Protein AF-A0A1X6P7W4-F1 (afdb_monomer_lite)

Secondary structure (DSSP, 8-state):
-HHHHHHHHHHHHH-TT-SS---HHHHHHHHHHHHHHHHHHHHHHHSS-S------HHHHHHHHHHHHHHHHHHHHHHHHHHHHHHHHHHHHHHHHHHHHHHHGGG--------------------PPP------------HHHHHHHHHHHHHHHHHHHHHHHHHHHHHHHHHHHHHHHHHHHHHHHHHHHHHHHHHHHHHHHHHHHHHHHHHHHHHHHT-

Foldseek 3Di:
DQVVLQVVQVVLQPDPPNPDHDHSVVSVVVVVVVVVVVVVVVVVVVVCPDDPPPQDPVSVVVVVVVVVVVVVVVVVVVVVVVVVVVVVVVVVVVVVVVVVVVVVVPPDDDDDDPDDDDDDDDDDPPPPDDDPDPDDPPPPPVVVVVVVVVVVVVVVVVVVVVVVVVVVVVVVVVVVVVVVVVVVVVVVVVVVVVVVVVVVVVVVVVVVVVVVVVVVVVVVVD

pLDDT: mean 82.97, std 18.13, range [32.25, 98.06]

Structure (mmCIF, N/CA/C/O backbone):
data_AF-A0A1X6P7W4-F1
#
_entry.id   AF-A0A1X6P7W4-F1
#
loop_
_atom_site.group_PDB
_atom_site.id
_atom_site.type_symbol
_atom_site.label_atom_id
_atom_site.label_alt_id
_atom_site.label_comp_id
_atom_site.label_asym_id
_atom_site.label_entity_id
_atom_site.label_seq_id
_atom_site.pdbx_PDB_ins_code
_atom_site.Cartn_x
_atom_site.Cartn_y
_atom_site.Cartn_z
_atom_site.occupancy
_atom_site.B_iso_or_equiv
_atom_site.auth_seq_id
_atom_site.auth_comp_id
_atom_site.auth_asym_id
_atom_site.auth_atom_id
_atom_site.pdbx_PDB_model_num
ATOM 1 N N . MET A 1 1 ? -32.985 -28.430 -21.843 1.00 57.97 1 MET A N 1
ATOM 2 C CA . MET A 1 1 ? -32.006 -27.580 -21.110 1.00 57.97 1 MET A CA 1
ATOM 3 C C . MET A 1 1 ? -31.703 -26.254 -21.827 1.00 57.97 1 MET A C 1
ATOM 5 O O . MET A 1 1 ? -31.325 -25.299 -21.164 1.00 57.97 1 MET A O 1
ATOM 9 N N . THR A 1 2 ? -31.877 -26.174 -23.151 1.00 64.00 2 THR A N 1
ATOM 10 C CA . THR A 1 2 ? -31.552 -25.008 -23.999 1.00 64.00 2 THR A CA 1
ATOM 11 C C . THR A 1 2 ? -32.494 -23.810 -23.813 1.00 64.00 2 THR A C 1
ATOM 13 O O . THR A 1 2 ? -32.059 -22.668 -23.908 1.00 64.00 2 THR A O 1
ATOM 16 N N . GLU A 1 3 ? -33.759 -24.053 -23.462 1.00 79.19 3 GLU A N 1
ATOM 17 C CA . GLU A 1 3 ? -34.795 -23.013 -23.335 1.00 79.19 3 GLU A CA 1
ATOM 18 C C . GLU A 1 3 ? -34.480 -21.956 -22.269 1.00 79.19 3 GLU A C 1
ATOM 20 O O . GLU A 1 3 ? -34.665 -20.767 -22.504 1.00 79.19 3 GLU A O 1
ATOM 25 N N . ARG A 1 4 ? -33.929 -22.357 -21.115 1.00 87.12 4 ARG A N 1
ATOM 26 C CA . ARG A 1 4 ? -33.599 -21.413 -20.031 1.00 87.12 4 ARG A CA 1
ATOM 27 C C . ARG A 1 4 ? -32.507 -20.430 -20.449 1.00 87.12 4 ARG A C 1
ATOM 29 O O . ARG A 1 4 ? -32.612 -19.241 -20.170 1.00 87.12 4 ARG A O 1
ATOM 36 N N . PHE A 1 5 ? -31.486 -20.913 -21.155 1.00 90.69 5 PHE A N 1
ATOM 37 C CA . PHE A 1 5 ? -30.419 -20.053 -21.665 1.00 90.69 5 PHE A CA 1
ATOM 38 C C . PHE A 1 5 ? -30.898 -19.189 -22.825 1.00 90.69 5 PHE A C 1
ATOM 40 O O . PHE A 1 5 ? -30.477 -18.045 -22.926 1.00 90.69 5 PHE A O 1
ATOM 47 N N . GLN A 1 6 ? -31.844 -19.675 -23.632 1.00 90.19 6 GLN A N 1
ATOM 48 C CA . GLN A 1 6 ? -32.482 -18.850 -24.651 1.00 90.19 6 GLN A CA 1
ATOM 49 C C . GLN A 1 6 ? -33.242 -17.668 -24.029 1.00 90.19 6 GLN A C 1
ATOM 51 O O . GLN A 1 6 ? -33.103 -16.544 -24.503 1.00 90.19 6 GLN A O 1
ATOM 56 N N . VAL A 1 7 ? -33.975 -17.883 -22.931 1.00 90.81 7 VAL A N 1
ATOM 57 C CA . VAL A 1 7 ? -34.658 -16.804 -22.192 1.00 90.81 7 VAL A CA 1
ATOM 58 C C . VAL A 1 7 ? -33.660 -15.799 -21.611 1.00 90.81 7 VAL A C 1
ATOM 60 O O . VAL A 1 7 ? -33.833 -14.594 -21.782 1.00 90.81 7 VAL A O 1
ATOM 63 N N . VAL A 1 8 ? -32.589 -16.276 -20.966 1.00 88.56 8 VAL A N 1
ATOM 64 C CA . VAL A 1 8 ? -31.530 -15.411 -20.411 1.00 88.56 8 VAL A CA 1
ATOM 65 C C . VAL A 1 8 ? -30.884 -14.567 -21.505 1.00 88.56 8 VAL A C 1
ATOM 67 O O . VAL A 1 8 ? -30.735 -13.357 -21.346 1.00 88.56 8 VAL A O 1
ATOM 70 N N . THR A 1 9 ? -30.553 -15.185 -22.634 1.00 92.06 9 THR A N 1
ATOM 71 C CA . THR A 1 9 ? -29.979 -14.500 -23.787 1.00 92.06 9 THR A CA 1
ATOM 72 C C . THR A 1 9 ? -30.936 -13.465 -24.366 1.00 92.06 9 THR A C 1
ATOM 74 O O . THR A 1 9 ? -30.514 -12.346 -24.646 1.00 92.06 9 THR A O 1
ATOM 77 N N . ASN A 1 10 ? -32.222 -13.793 -24.511 1.00 91.94 10 ASN A N 1
ATOM 78 C CA . ASN A 1 10 ? -33.219 -12.854 -25.020 1.00 91.94 10 ASN A CA 1
ATOM 79 C C . ASN A 1 10 ? -33.346 -11.629 -24.101 1.00 91.94 10 ASN A C 1
ATOM 81 O O . ASN A 1 10 ? -33.321 -10.503 -24.587 1.00 91.94 10 ASN A O 1
ATOM 85 N N . ASN A 1 11 ? -33.387 -11.836 -22.782 1.00 93.25 11 ASN A N 1
ATOM 86 C CA . ASN A 1 11 ? -33.438 -10.749 -21.802 1.00 93.25 11 ASN A CA 1
ATOM 87 C C . ASN A 1 11 ? -32.164 -9.893 -21.811 1.00 93.25 11 ASN A C 1
ATOM 89 O O . ASN A 1 11 ? -32.244 -8.667 -21.791 1.00 93.25 11 ASN A O 1
ATOM 93 N N . PHE A 1 12 ? -30.987 -10.525 -21.872 1.00 91.50 12 PHE A N 1
ATOM 94 C CA . PHE A 1 12 ? -29.711 -9.812 -21.954 1.00 91.50 12 PHE A CA 1
ATOM 95 C C . PHE A 1 12 ? -29.628 -8.974 -23.232 1.00 91.50 12 PHE A C 1
ATOM 97 O O . PHE A 1 12 ? -29.300 -7.792 -23.184 1.00 91.50 12 PHE A O 1
ATOM 104 N N . ASN A 1 13 ? -30.002 -9.558 -24.371 1.00 92.06 13 ASN A N 1
ATOM 105 C CA . ASN A 1 13 ? -29.978 -8.881 -25.661 1.00 92.06 13 ASN A CA 1
ATOM 106 C C . ASN A 1 13 ? -31.046 -7.784 -25.774 1.00 92.06 13 ASN A C 1
ATOM 108 O O . ASN A 1 13 ? -30.842 -6.840 -26.535 1.00 92.06 13 ASN A O 1
ATOM 112 N N . ALA A 1 14 ? -32.167 -7.888 -25.062 1.00 93.44 14 ALA A N 1
ATOM 113 C CA . ALA A 1 14 ? -33.198 -6.852 -25.020 1.00 93.44 14 ALA A CA 1
ATOM 114 C C . ALA A 1 14 ? -32.789 -5.630 -24.177 1.00 93.44 14 ALA A C 1
ATOM 116 O O . ALA A 1 14 ? -33.425 -4.583 -24.272 1.00 93.44 14 ALA A O 1
ATOM 117 N N . ASN A 1 15 ? -31.732 -5.735 -23.364 1.00 91.19 15 ASN A N 1
ATOM 118 C CA . ASN A 1 15 ? -31.277 -4.636 -22.524 1.00 91.19 15 ASN A CA 1
ATOM 119 C C . ASN A 1 15 ? -30.589 -3.544 -23.373 1.00 91.19 15 ASN A C 1
ATOM 121 O O . ASN A 1 15 ? -29.554 -3.820 -23.984 1.00 91.19 15 ASN A O 1
ATOM 125 N N . PRO A 1 16 ? -31.081 -2.289 -23.370 1.00 89.12 16 PRO A N 1
ATOM 126 C CA . PRO A 1 16 ? -30.487 -1.201 -24.151 1.00 89.12 16 PRO A CA 1
ATOM 127 C C . PRO A 1 16 ? -29.080 -0.801 -23.677 1.00 89.12 16 PRO A C 1
ATOM 129 O O . PRO A 1 16 ? -28.370 -0.110 -24.399 1.00 89.12 16 PRO A O 1
ATOM 132 N N . ARG A 1 17 ? -28.661 -1.227 -22.477 1.00 92.31 17 ARG A N 1
ATOM 133 C CA . ARG A 1 17 ? -27.301 -1.014 -21.954 1.00 92.31 17 ARG A CA 1
ATOM 134 C C . ARG A 1 17 ? -26.317 -2.122 -22.334 1.00 92.31 17 ARG A C 1
ATOM 136 O O . ARG A 1 17 ? -25.132 -1.994 -22.037 1.00 92.31 17 ARG A O 1
ATOM 143 N N . ALA A 1 18 ? -26.781 -3.221 -22.929 1.00 86.69 18 ALA A N 1
ATOM 144 C CA . ALA A 1 18 ? -25.889 -4.290 -23.353 1.00 86.69 18 ALA A CA 1
ATOM 145 C C . ALA A 1 18 ? -25.043 -3.813 -24.542 1.00 86.69 18 ALA A C 1
ATOM 147 O O . ALA A 1 18 ? -25.569 -3.432 -25.585 1.00 86.69 18 ALA A O 1
ATOM 148 N N . THR A 1 19 ? -23.722 -3.850 -24.386 1.00 91.81 19 THR A N 1
ATOM 149 C CA . THR A 1 19 ? -22.765 -3.393 -25.406 1.00 91.81 19 THR A CA 1
ATOM 150 C C . THR A 1 19 ? -22.520 -4.422 -26.508 1.00 91.81 19 THR A C 1
ATOM 152 O O . THR A 1 19 ? -21.952 -4.091 -27.544 1.00 91.81 19 THR A O 1
ATOM 155 N N . PHE A 1 20 ? -22.951 -5.669 -26.308 1.00 89.00 20 PHE A N 1
ATOM 156 C CA . PHE A 1 20 ? -22.814 -6.754 -27.273 1.00 89.00 20 PHE A CA 1
ATOM 157 C C . PHE A 1 20 ? -24.019 -7.693 -27.214 1.00 89.00 20 PHE A C 1
ATOM 159 O O . PHE A 1 20 ? -24.736 -7.753 -26.213 1.00 89.00 20 PHE A O 1
ATOM 166 N N . LYS A 1 21 ? -24.235 -8.442 -28.299 1.00 91.44 21 LYS A N 1
ATOM 167 C CA . LYS A 1 21 ? -25.234 -9.513 -28.354 1.00 91.44 21 LYS A CA 1
ATOM 168 C C . LYS A 1 21 ? -24.576 -10.843 -28.022 1.00 91.44 21 LYS A C 1
ATOM 170 O O . LYS A 1 21 ? -23.441 -11.097 -28.414 1.00 91.44 21 LYS A O 1
ATOM 175 N N . THR A 1 22 ? -25.297 -11.692 -27.311 1.00 90.31 22 THR A N 1
ATOM 176 C CA . THR A 1 22 ? -24.846 -13.037 -26.952 1.00 90.31 22 THR A CA 1
ATOM 177 C C . THR A 1 22 ? -25.808 -14.087 -27.500 1.00 90.31 22 THR A C 1
ATOM 179 O O . THR A 1 22 ? -26.955 -13.765 -27.810 1.00 90.31 22 THR A O 1
ATOM 182 N N . ASP A 1 23 ? -25.357 -15.330 -27.646 1.00 92.62 23 ASP A N 1
ATOM 183 C CA . ASP A 1 23 ? -26.199 -16.475 -27.989 1.00 92.62 23 ASP A CA 1
ATOM 184 C C . ASP A 1 23 ? -26.422 -17.375 -26.755 1.00 92.62 23 ASP A C 1
ATOM 186 O O . ASP A 1 23 ? -25.801 -17.212 -25.700 1.00 92.62 23 ASP A O 1
ATOM 190 N N . HIS A 1 24 ? -27.370 -18.311 -26.843 1.00 90.62 24 HIS A N 1
ATOM 191 C CA . HIS A 1 24 ? -27.701 -19.193 -25.715 1.00 90.62 24 HIS A CA 1
ATOM 192 C C . HIS A 1 24 ? -26.560 -20.162 -25.376 1.00 90.62 24 HIS A C 1
ATOM 194 O O . HIS A 1 24 ? -26.472 -20.638 -24.242 1.00 90.62 24 HIS A O 1
ATOM 200 N N . LYS A 1 25 ? -25.684 -20.457 -26.345 1.00 92.50 25 LYS A N 1
ATOM 201 C CA . LYS A 1 25 ? -24.506 -21.301 -26.147 1.00 92.50 25 LYS A CA 1
ATOM 202 C C . LYS A 1 25 ? -23.476 -20.576 -25.286 1.00 92.50 25 LYS A C 1
ATOM 204 O O . LYS A 1 25 ? -23.063 -21.114 -24.266 1.00 92.50 25 LYS A O 1
ATOM 209 N N . HIS A 1 26 ? -23.159 -19.328 -25.616 1.00 90.88 26 HIS A N 1
ATOM 210 C CA . HIS A 1 26 ? -22.250 -18.502 -24.834 1.00 90.88 26 HIS A CA 1
ATOM 211 C C . HIS A 1 26 ? -22.773 -18.260 -23.413 1.00 90.88 26 HIS A C 1
ATOM 213 O O . HIS A 1 26 ? -22.014 -18.376 -22.450 1.00 90.88 26 HIS A O 1
ATOM 219 N N . ALA A 1 27 ? -24.074 -17.996 -23.249 1.00 89.50 27 ALA A N 1
ATOM 220 C CA . ALA A 1 27 ? -24.685 -17.858 -21.925 1.00 89.50 27 ALA A CA 1
ATOM 221 C C . ALA A 1 27 ? -24.549 -19.143 -21.086 1.00 89.50 27 ALA A C 1
ATOM 223 O O . ALA A 1 27 ? -24.208 -19.087 -19.902 1.00 89.50 27 ALA A O 1
ATOM 224 N N . LYS A 1 28 ? -24.763 -20.307 -21.709 1.00 92.19 28 LYS A N 1
ATOM 225 C CA . LYS A 1 28 ? -24.581 -21.613 -21.070 1.00 92.19 28 LYS A CA 1
ATOM 226 C C . LYS A 1 28 ? -23.125 -21.851 -20.671 1.00 92.19 28 LYS A C 1
ATOM 228 O O . LYS A 1 28 ? -22.879 -22.236 -19.531 1.00 92.19 28 LYS A O 1
ATOM 233 N N . ASP A 1 29 ? -22.178 -21.599 -21.567 1.00 92.94 29 ASP A N 1
ATOM 234 C CA . ASP A 1 29 ? -20.750 -21.827 -21.318 1.00 92.94 29 ASP A CA 1
ATOM 235 C C . ASP A 1 29 ? -20.238 -20.935 -20.176 1.00 92.94 29 ASP A C 1
ATOM 237 O O . ASP A 1 29 ? -19.540 -21.401 -19.273 1.00 92.94 29 ASP A O 1
ATOM 241 N N . ARG A 1 30 ? -20.667 -19.665 -20.143 1.00 91.88 30 ARG A N 1
ATOM 242 C CA . ARG A 1 30 ? -20.363 -18.720 -19.054 1.00 91.88 30 ARG A CA 1
ATOM 243 C C . ARG A 1 30 ? -20.943 -19.183 -17.719 1.00 91.88 30 ARG A C 1
ATOM 245 O O . ARG A 1 30 ? -20.255 -19.118 -16.703 1.00 91.88 30 ARG A O 1
ATOM 252 N N . PHE A 1 31 ? -22.181 -19.675 -17.717 1.00 90.38 31 PHE A N 1
ATOM 253 C CA . PHE A 1 31 ? -22.806 -20.209 -16.509 1.00 90.38 31 PHE A CA 1
ATOM 254 C C . PHE A 1 31 ? -22.082 -21.462 -16.003 1.00 90.38 31 PHE A C 1
ATOM 256 O O . PHE A 1 31 ? -21.796 -21.564 -14.817 1.00 90.38 31 PHE A O 1
ATOM 263 N N . GLN A 1 32 ? -21.706 -22.381 -16.896 1.00 92.62 32 GLN A N 1
ATOM 264 C CA . GLN A 1 32 ? -20.935 -23.572 -16.526 1.00 92.62 32 GLN A CA 1
ATOM 265 C C . GLN A 1 32 ? -19.554 -23.223 -15.965 1.00 92.62 32 GLN A C 1
ATOM 267 O O . GLN A 1 32 ? -19.102 -23.859 -15.012 1.00 92.62 32 GLN A O 1
ATOM 272 N N . LEU A 1 33 ? -18.886 -22.213 -16.529 1.00 94.44 33 LEU A N 1
ATOM 273 C CA . LEU A 1 33 ? -17.620 -21.711 -15.999 1.00 94.44 33 LEU A CA 1
ATOM 274 C C . LEU A 1 33 ? -17.797 -21.157 -14.579 1.00 94.44 33 LEU A C 1
ATOM 276 O O . LEU A 1 33 ? -16.993 -21.455 -13.695 1.00 94.44 33 LEU A O 1
ATOM 280 N N . LEU A 1 34 ? -18.881 -20.413 -14.347 1.00 91.44 34 LEU A N 1
ATOM 281 C CA . LEU A 1 34 ? -19.223 -19.890 -13.029 1.00 91.44 34 LEU A CA 1
ATOM 282 C C . LEU A 1 34 ? -19.477 -21.025 -12.026 1.00 91.44 34 LEU A C 1
ATOM 284 O O . LEU A 1 34 ? -18.887 -21.013 -10.948 1.00 91.44 34 LEU A O 1
ATOM 288 N N . THR A 1 35 ? -20.267 -22.039 -12.389 1.00 92.19 35 THR A N 1
ATOM 289 C CA . THR A 1 35 ? -20.520 -23.211 -11.531 1.00 92.19 35 THR A CA 1
ATOM 290 C C . THR A 1 35 ? -19.217 -23.911 -11.145 1.00 92.19 35 THR A C 1
ATOM 292 O O . THR A 1 35 ? -18.970 -24.126 -9.962 1.00 92.19 35 THR A O 1
ATOM 295 N N . LYS A 1 36 ? -18.327 -24.167 -12.113 1.00 92.81 36 LYS A N 1
ATOM 296 C CA . LYS A 1 36 ? -17.013 -24.778 -11.851 1.00 92.81 36 LYS A CA 1
ATOM 297 C C . LYS A 1 36 ? -16.145 -23.937 -10.912 1.00 92.81 36 LYS A C 1
ATOM 299 O O . LYS A 1 36 ? -15.407 -24.494 -10.104 1.00 92.81 36 LYS A O 1
ATOM 304 N N . SER A 1 37 ? -16.219 -22.607 -11.005 1.00 85.19 37 SER A N 1
ATOM 305 C CA . SER A 1 37 ? -15.465 -21.715 -10.113 1.00 85.19 37 SER A CA 1
ATOM 306 C C . SER A 1 37 ? -15.947 -21.802 -8.663 1.00 85.19 37 SER A C 1
ATOM 308 O O . SER A 1 37 ? -15.120 -21.867 -7.754 1.00 85.19 37 SER A O 1
ATOM 310 N N . PHE A 1 38 ? -17.264 -21.893 -8.448 1.00 88.56 38 PHE A N 1
ATOM 311 C CA . PHE A 1 38 ? -17.837 -22.092 -7.118 1.00 88.56 38 PHE A CA 1
ATOM 312 C C . PHE A 1 38 ? -17.527 -23.480 -6.572 1.00 88.56 38 PHE A C 1
ATOM 314 O O . PHE A 1 38 ? -17.077 -23.582 -5.440 1.00 88.56 38 PHE A O 1
ATOM 321 N N . GLU A 1 39 ? -17.626 -24.531 -7.386 1.00 90.88 39 GLU A N 1
ATOM 322 C CA . GLU A 1 39 ? -17.202 -25.874 -6.974 1.00 90.88 39 GLU A CA 1
ATOM 323 C C . GLU A 1 39 ? -15.721 -25.913 -6.574 1.00 90.88 39 GLU A C 1
ATOM 325 O O . GLU A 1 39 ? -15.350 -26.583 -5.612 1.00 90.88 39 GLU A O 1
ATOM 330 N N . ALA A 1 40 ? -14.854 -25.193 -7.291 1.00 86.81 40 ALA A N 1
ATOM 331 C CA . ALA A 1 40 ? -13.445 -25.076 -6.936 1.00 86.81 40 ALA A CA 1
ATOM 332 C C . ALA A 1 40 ? -13.243 -24.292 -5.629 1.00 86.81 40 ALA A C 1
ATOM 334 O O . ALA A 1 40 ? -12.393 -24.667 -4.823 1.00 86.81 40 ALA A O 1
ATOM 335 N N . LEU A 1 41 ? -14.015 -23.227 -5.397 1.00 84.25 41 LEU A N 1
ATOM 336 C CA . LEU A 1 41 ? -13.993 -22.470 -4.143 1.00 84.25 41 LEU A CA 1
ATOM 337 C C . LEU A 1 41 ? -14.498 -23.300 -2.963 1.00 84.25 41 LEU A C 1
ATOM 339 O O . LEU A 1 41 ? -13.875 -23.281 -1.905 1.00 84.25 41 LEU A O 1
ATOM 343 N N . ASP A 1 42 ? -15.573 -24.055 -3.145 1.00 83.31 42 ASP A N 1
ATOM 344 C CA . ASP A 1 42 ? -16.141 -24.910 -2.109 1.00 83.31 42 ASP A CA 1
ATOM 345 C C . ASP A 1 42 ? -15.219 -26.083 -1.801 1.00 83.31 42 ASP A C 1
ATOM 347 O O . ASP A 1 42 ? -14.999 -26.382 -0.634 1.00 83.31 42 ASP A O 1
ATOM 351 N N . LYS A 1 43 ? -14.568 -26.678 -2.810 1.00 84.56 43 LYS A N 1
ATOM 352 C CA . LYS A 1 43 ? -13.491 -27.655 -2.589 1.00 84.56 43 LYS A CA 1
ATOM 353 C C . LYS A 1 43 ? -12.329 -27.042 -1.817 1.00 84.56 43 LYS A C 1
ATOM 355 O O . LYS A 1 43 ? -11.892 -27.641 -0.846 1.00 84.56 43 LYS A O 1
ATOM 360 N N . LYS A 1 44 ? -11.877 -25.836 -2.183 1.00 78.94 44 LYS A N 1
ATOM 361 C CA . LYS A 1 44 ? -10.836 -25.107 -1.436 1.00 78.94 44 LYS A CA 1
ATOM 362 C C . LYS A 1 44 ? -11.251 -24.833 0.011 1.00 78.94 44 LYS A C 1
ATOM 364 O O . LYS A 1 44 ? -10.409 -24.887 0.898 1.00 78.94 44 LYS A O 1
ATOM 369 N N . ARG A 1 45 ? -12.525 -24.524 0.260 1.00 77.56 45 ARG A N 1
ATOM 370 C CA . ARG A 1 45 ? -13.076 -24.329 1.611 1.00 77.56 45 ARG A CA 1
ATOM 371 C C . ARG A 1 45 ? -13.210 -25.646 2.372 1.00 77.56 45 ARG A C 1
ATOM 373 O O . ARG A 1 45 ? -12.911 -25.674 3.552 1.00 77.56 45 ARG A O 1
ATOM 380 N N . ALA A 1 46 ? -13.586 -26.730 1.705 1.00 75.31 46 ALA A N 1
ATOM 381 C CA . ALA A 1 46 ? -13.679 -28.059 2.300 1.00 75.31 46 ALA A CA 1
ATOM 382 C C . ALA A 1 46 ? -12.297 -28.645 2.638 1.00 75.31 46 ALA A C 1
ATOM 384 O O . ALA A 1 46 ? -12.160 -29.334 3.641 1.00 75.31 46 ALA A O 1
ATOM 385 N N . THR A 1 47 ? -11.262 -28.344 1.842 1.00 67.94 47 THR A N 1
ATOM 386 C CA . THR A 1 47 ? -9.861 -28.692 2.150 1.00 67.94 47 THR A CA 1
ATOM 387 C C . THR A 1 47 ? -9.227 -27.764 3.179 1.00 67.94 47 THR A C 1
ATOM 389 O O . THR A 1 47 ? -8.178 -28.094 3.720 1.00 67.94 47 THR A O 1
ATOM 392 N N . LYS A 1 48 ? -9.841 -26.610 3.473 1.00 66.50 48 LYS A N 1
ATOM 393 C CA . LYS A 1 48 ? -9.528 -25.834 4.676 1.00 66.50 48 LYS A CA 1
ATOM 394 C C . LYS A 1 48 ? -10.188 -26.528 5.869 1.00 66.50 48 LYS A C 1
ATOM 396 O O . LYS A 1 48 ? -11.170 -26.052 6.429 1.00 66.50 48 LYS A O 1
ATOM 401 N N . THR A 1 49 ? -9.670 -27.702 6.217 1.00 53.03 49 THR A N 1
ATOM 402 C CA . THR A 1 49 ? -9.929 -28.351 7.502 1.00 53.03 49 THR A CA 1
ATOM 403 C C . THR A 1 49 ? -9.533 -27.387 8.614 1.00 53.03 49 THR A C 1
ATOM 405 O O . THR A 1 49 ? -8.427 -26.855 8.620 1.00 53.03 49 THR A O 1
ATOM 408 N N . GLY A 1 50 ? -10.489 -27.110 9.498 1.00 64.31 50 GLY A N 1
ATOM 409 C CA . GLY A 1 50 ? -10.387 -26.094 10.532 1.00 64.31 50 GLY A CA 1
ATOM 410 C C . GLY A 1 50 ? -9.268 -26.355 11.530 1.00 64.31 50 GLY A C 1
ATOM 411 O O . GLY A 1 50 ? -9.393 -27.219 12.386 1.00 64.31 50 GLY A O 1
ATOM 412 N N . THR A 1 51 ? -8.246 -25.520 11.436 1.00 47.84 51 THR A N 1
ATOM 413 C CA . THR A 1 51 ? -7.685 -24.698 12.509 1.00 47.84 51 THR A CA 1
ATOM 414 C C . THR A 1 51 ? -7.145 -23.465 11.796 1.00 47.84 51 THR A C 1
ATOM 416 O O . THR A 1 51 ? -6.380 -23.603 10.843 1.00 47.84 51 THR A O 1
ATOM 419 N N . GLU A 1 52 ? -7.544 -22.256 12.197 1.00 54.09 52 GLU A N 1
ATOM 420 C CA . GLU A 1 52 ? -6.629 -21.132 11.996 1.00 54.09 52 GLU A CA 1
ATOM 421 C C . GLU A 1 52 ? -5.416 -21.493 12.848 1.00 54.09 52 GLU A C 1
ATOM 423 O O . GLU A 1 52 ? -5.461 -21.391 14.074 1.00 54.09 52 GLU A O 1
ATOM 428 N N . GLU A 1 53 ? -4.379 -22.050 12.221 1.00 55.59 53 GLU A N 1
ATOM 429 C CA . GLU A 1 53 ? -3.064 -22.047 12.836 1.00 55.59 53 GLU A CA 1
ATOM 430 C C . GLU A 1 53 ? -2.755 -20.572 13.032 1.00 55.59 53 GLU A C 1
ATOM 432 O O . GLU A 1 53 ? -2.501 -19.835 12.078 1.00 55.59 53 GLU A O 1
ATOM 437 N N . VAL A 1 54 ? -2.923 -20.114 14.273 1.00 62.12 54 VAL A N 1
ATOM 438 C CA . VAL A 1 54 ? -2.445 -18.810 14.698 1.00 62.12 54 VAL A CA 1
ATOM 439 C C . VAL A 1 54 ? -0.939 -18.930 14.615 1.00 62.12 54 VAL A C 1
ATOM 441 O O . VAL A 1 54 ? -0.285 -19.344 15.571 1.00 62.12 54 VAL A O 1
ATOM 444 N N . LEU A 1 55 ? -0.425 -18.656 13.418 1.00 71.62 55 LEU A N 1
ATOM 445 C CA . LEU A 1 55 ? 0.991 -18.617 13.152 1.00 71.62 55 LEU A CA 1
ATOM 446 C C . LEU A 1 55 ? 1.579 -17.658 14.171 1.00 71.62 55 LEU A C 1
ATOM 448 O O . LEU A 1 55 ? 1.147 -16.508 14.321 1.00 71.62 55 LEU A O 1
ATOM 452 N N . THR A 1 56 ? 2.538 -18.164 14.925 1.00 79.81 56 THR A N 1
ATOM 453 C CA . THR A 1 56 ? 3.313 -17.325 15.817 1.00 79.81 56 THR A CA 1
ATOM 454 C C . THR A 1 56 ? 3.956 -16.206 14.987 1.00 79.81 56 THR A C 1
ATOM 456 O O . THR A 1 56 ? 4.215 -16.385 13.794 1.00 79.81 56 THR A O 1
ATOM 459 N N . PRO A 1 57 ? 4.260 -15.040 15.576 1.00 84.62 57 PRO A N 1
ATOM 460 C CA . PRO A 1 57 ? 4.902 -13.948 14.840 1.00 84.62 57 PRO A CA 1
ATOM 461 C C . PRO A 1 57 ? 6.175 -14.371 14.082 1.00 84.62 57 PRO A C 1
ATOM 463 O O . PRO A 1 57 ? 6.489 -13.807 13.041 1.00 84.62 57 PRO A O 1
ATOM 466 N N . MET A 1 58 ? 6.883 -15.393 14.577 1.00 85.31 58 MET A N 1
ATOM 467 C CA . MET A 1 58 ? 8.037 -15.991 13.901 1.00 85.31 58 MET A CA 1
ATOM 468 C C . MET A 1 58 ? 7.641 -16.790 12.653 1.00 85.31 58 MET A C 1
ATOM 470 O O . MET A 1 58 ? 8.301 -16.687 11.627 1.00 85.31 58 MET A O 1
ATOM 474 N N . GLU A 1 59 ? 6.571 -17.579 12.717 1.00 81.38 59 GLU A N 1
ATOM 475 C CA . GLU A 1 59 ? 6.088 -18.363 11.577 1.00 81.38 59 GLU A CA 1
ATOM 476 C C . GLU A 1 59 ? 5.520 -17.465 10.474 1.00 81.38 59 GLU A C 1
ATOM 478 O O . GLU A 1 59 ? 5.760 -17.737 9.303 1.00 81.38 59 GLU A O 1
ATOM 483 N N . LEU A 1 60 ? 4.862 -16.355 10.830 1.00 84.50 60 LEU A N 1
ATOM 484 C CA . LEU A 1 60 ? 4.456 -15.319 9.870 1.00 84.50 60 LEU A CA 1
ATOM 485 C C . LEU A 1 60 ? 5.666 -14.721 9.141 1.00 84.50 60 LEU A C 1
ATOM 487 O O . LEU A 1 60 ? 5.675 -14.670 7.917 1.00 84.50 60 LEU A O 1
ATOM 491 N N . LEU A 1 61 ? 6.722 -14.361 9.880 1.00 86.25 61 LEU A N 1
ATOM 492 C CA . LEU A 1 61 ? 7.966 -13.868 9.280 1.00 86.25 61 LEU A CA 1
ATOM 493 C C . LEU A 1 61 ? 8.626 -14.912 8.371 1.00 86.25 61 LEU A C 1
ATOM 495 O O . LEU A 1 61 ? 9.163 -14.562 7.325 1.00 86.25 61 LEU A O 1
ATOM 499 N N . LEU A 1 62 ? 8.595 -16.193 8.743 1.00 89.19 62 LEU A N 1
ATOM 500 C CA . LEU A 1 62 ? 9.136 -17.261 7.902 1.00 89.19 62 LEU A CA 1
ATOM 501 C C . LEU A 1 62 ? 8.325 -17.442 6.615 1.00 89.19 62 LEU A C 1
ATOM 503 O O . LEU A 1 62 ? 8.921 -17.663 5.563 1.00 89.19 62 LEU A O 1
ATOM 507 N N . VAL A 1 63 ? 6.997 -17.321 6.680 1.00 87.19 63 VAL A N 1
ATOM 508 C CA . VAL A 1 63 ? 6.133 -17.336 5.492 1.00 87.19 63 VAL A CA 1
ATOM 509 C C . VAL A 1 63 ? 6.478 -16.163 4.575 1.00 87.19 63 VAL A C 1
ATOM 511 O O . VAL A 1 63 ? 6.769 -16.396 3.402 1.00 87.19 63 VAL A O 1
ATOM 514 N N . ASP A 1 64 ? 6.564 -14.944 5.113 1.00 88.75 64 ASP A N 1
ATOM 515 C CA . ASP A 1 64 ? 6.900 -13.742 4.338 1.00 88.75 64 ASP A CA 1
ATOM 516 C C . ASP A 1 64 ? 8.277 -13.865 3.659 1.00 88.75 64 ASP A C 1
ATOM 518 O O . ASP A 1 64 ? 8.420 -13.598 2.464 1.00 88.75 64 ASP A O 1
ATOM 522 N N . VAL A 1 65 ? 9.296 -14.345 4.385 1.00 89.69 65 VAL A N 1
ATOM 523 C CA . VAL A 1 65 ? 10.656 -14.536 3.847 1.00 89.69 65 VAL A CA 1
ATOM 524 C C . VAL A 1 65 ? 10.686 -15.602 2.748 1.00 89.69 65 VAL A C 1
ATOM 526 O O . VAL A 1 65 ? 11.372 -15.429 1.738 1.00 89.69 65 VAL A O 1
ATOM 529 N N . VAL A 1 66 ? 9.953 -16.707 2.911 1.00 90.12 66 VAL A N 1
ATOM 530 C CA . VAL A 1 66 ? 9.886 -17.773 1.898 1.00 90.12 66 VAL A CA 1
ATOM 531 C C . VAL A 1 66 ? 9.146 -17.296 0.649 1.00 90.12 66 VAL A C 1
ATOM 533 O O . VAL A 1 66 ? 9.590 -17.578 -0.467 1.00 90.12 66 VAL A O 1
ATOM 536 N N . GLU A 1 67 ? 8.053 -16.549 0.806 1.00 89.94 67 GLU A N 1
ATOM 537 C CA . GLU A 1 67 ? 7.336 -15.938 -0.314 1.00 89.94 67 GLU A CA 1
ATOM 538 C C . GLU A 1 67 ? 8.215 -14.927 -1.061 1.00 89.94 67 GLU A C 1
ATOM 540 O O . GLU A 1 67 ? 8.274 -14.951 -2.295 1.00 89.94 67 GLU A O 1
ATOM 545 N N . GLU A 1 68 ? 8.976 -14.100 -0.343 1.00 91.62 68 GLU A N 1
ATOM 546 C CA . GLU A 1 68 ? 9.890 -13.135 -0.950 1.00 91.62 68 GLU A CA 1
ATOM 547 C C . GLU A 1 68 ? 11.052 -13.822 -1.687 1.00 91.62 68 GLU A C 1
ATOM 549 O O . GLU A 1 68 ? 11.359 -13.459 -2.829 1.00 91.62 68 GLU A O 1
ATOM 554 N N . MET A 1 69 ? 11.649 -14.867 -1.100 1.00 89.06 69 MET A N 1
ATOM 555 C CA . MET A 1 69 ? 12.681 -15.680 -1.755 1.00 89.06 69 MET A CA 1
ATOM 556 C C . MET A 1 69 ? 12.158 -16.357 -3.023 1.00 89.06 69 MET A C 1
ATOM 558 O O . MET A 1 69 ? 12.843 -16.362 -4.050 1.00 89.06 69 MET A O 1
ATOM 562 N N . ASN A 1 70 ? 10.943 -16.905 -2.983 1.00 88.69 70 ASN A N 1
ATOM 563 C CA . ASN A 1 70 ? 10.318 -17.508 -4.157 1.00 88.69 70 ASN A CA 1
ATOM 564 C C . ASN A 1 70 ? 10.056 -16.456 -5.239 1.00 88.69 70 ASN A C 1
ATOM 566 O O . ASN A 1 70 ? 10.459 -16.650 -6.387 1.00 88.69 70 ASN A O 1
ATOM 570 N N . GLY A 1 71 ? 9.495 -15.302 -4.874 1.00 91.38 71 GLY A N 1
ATOM 571 C CA . GLY A 1 71 ? 9.271 -14.200 -5.807 1.00 91.38 71 GLY A CA 1
ATOM 572 C C . GLY A 1 71 ? 10.566 -13.632 -6.399 1.00 91.38 71 GLY A C 1
ATOM 573 O O . GLY A 1 71 ? 10.581 -13.190 -7.549 1.00 91.38 71 GLY A O 1
ATOM 574 N N . PHE A 1 72 ? 11.670 -13.633 -5.649 1.00 87.81 72 PHE A N 1
ATOM 575 C CA . PHE A 1 72 ? 12.995 -13.273 -6.158 1.00 87.81 72 PHE A CA 1
ATOM 576 C C . PHE A 1 72 ? 13.520 -14.320 -7.151 1.00 87.81 72 PHE A C 1
ATOM 578 O O . PHE A 1 72 ? 13.979 -13.977 -8.244 1.00 87.81 72 PHE A O 1
ATOM 585 N N . ASN A 1 73 ? 13.403 -15.607 -6.822 1.00 88.38 73 ASN A N 1
ATOM 586 C CA . ASN A 1 73 ? 13.820 -16.697 -7.704 1.00 88.38 73 ASN A CA 1
ATOM 587 C C . ASN A 1 73 ? 13.037 -16.700 -9.023 1.00 88.38 73 ASN A C 1
ATOM 589 O O . ASN A 1 73 ? 13.634 -16.846 -10.088 1.00 88.38 73 ASN A O 1
ATOM 593 N N . GLU A 1 74 ? 11.726 -16.468 -8.981 1.00 90.81 74 GLU A N 1
ATOM 594 C CA . GLU A 1 74 ? 10.891 -16.356 -10.180 1.00 90.81 74 GLU A CA 1
ATOM 595 C C . GLU A 1 74 ? 11.297 -15.172 -11.060 1.00 90.81 74 GLU A C 1
ATOM 597 O O . GLU A 1 74 ? 11.472 -15.339 -12.269 1.00 90.81 74 GLU A O 1
ATOM 602 N N . ARG A 1 75 ? 11.523 -13.995 -10.460 1.00 90.44 75 ARG A N 1
ATOM 603 C CA . ARG A 1 75 ? 11.990 -12.799 -11.178 1.00 90.44 75 ARG A CA 1
ATOM 604 C C . ARG A 1 75 ? 13.339 -13.034 -11.851 1.00 90.44 75 ARG A C 1
ATOM 606 O O . ARG A 1 75 ? 13.481 -12.778 -13.043 1.00 90.44 75 ARG A O 1
ATOM 613 N N . THR A 1 76 ? 14.305 -13.597 -11.128 1.00 87.88 76 THR A N 1
ATOM 614 C CA . THR A 1 76 ? 15.626 -13.887 -11.705 1.00 87.88 76 THR A CA 1
ATOM 615 C C . THR A 1 76 ? 15.580 -15.010 -12.746 1.00 87.88 76 THR A C 1
ATOM 617 O O . THR A 1 76 ? 16.400 -15.040 -13.664 1.00 87.88 76 THR A O 1
ATOM 620 N N . ALA A 1 77 ? 14.650 -15.961 -12.643 1.00 90.00 77 ALA A N 1
ATOM 621 C CA . ALA A 1 77 ? 14.439 -16.973 -13.675 1.00 90.00 77 ALA A CA 1
ATOM 622 C C . ALA A 1 77 ? 13.805 -16.370 -14.939 1.00 90.00 77 ALA A C 1
ATOM 624 O O . ALA A 1 77 ? 14.209 -16.723 -16.047 1.00 90.00 77 ALA A O 1
ATOM 625 N N . ALA A 1 78 ? 12.844 -15.455 -14.786 1.00 88.81 78 ALA A N 1
ATOM 626 C CA . ALA A 1 78 ? 12.224 -14.737 -15.895 1.00 88.81 78 ALA A CA 1
ATOM 627 C C . ALA A 1 78 ? 13.240 -13.852 -16.633 1.00 88.81 78 ALA A C 1
ATOM 629 O O . ALA A 1 78 ? 13.354 -13.953 -17.851 1.00 88.81 78 ALA A O 1
ATOM 630 N N . GLU A 1 79 ? 14.054 -13.090 -15.900 1.00 90.94 79 GLU A N 1
ATOM 631 C CA . GLU A 1 79 ? 15.112 -12.247 -16.471 1.00 90.94 79 GLU A CA 1
ATOM 632 C C . GLU A 1 79 ? 16.139 -13.073 -17.265 1.00 90.94 79 GLU A C 1
ATOM 634 O O . GLU A 1 79 ? 16.524 -12.715 -18.378 1.00 90.94 79 GLU A O 1
ATOM 639 N N . ARG A 1 80 ? 16.549 -14.241 -16.744 1.00 91.69 80 ARG A N 1
ATOM 640 C CA . ARG A 1 80 ? 17.438 -15.157 -17.481 1.00 91.69 80 ARG A CA 1
ATOM 641 C C . ARG A 1 80 ? 16.795 -15.679 -18.767 1.00 91.69 80 ARG A C 1
ATOM 643 O O . ARG A 1 80 ? 17.478 -15.778 -19.786 1.00 91.69 80 ARG A O 1
ATOM 650 N N . LYS A 1 81 ? 15.503 -16.014 -18.742 1.00 89.69 81 LYS A N 1
ATOM 651 C CA . LYS A 1 81 ? 14.764 -16.461 -19.936 1.00 89.69 81 LYS A CA 1
ATOM 652 C C . LYS A 1 81 ? 14.641 -15.354 -20.981 1.00 89.69 81 LYS A C 1
ATOM 654 O O . LYS A 1 81 ? 14.808 -15.615 -22.164 1.00 89.69 81 LYS A O 1
ATOM 659 N N . GLU A 1 82 ? 14.399 -14.122 -20.554 1.00 90.81 82 GLU A N 1
ATOM 660 C CA . GLU A 1 82 ? 14.338 -12.974 -21.458 1.00 90.81 82 GLU A CA 1
ATOM 661 C C . GLU A 1 82 ? 15.703 -12.691 -22.093 1.00 90.81 82 GLU A C 1
ATOM 663 O O . GLU A 1 82 ? 15.811 -12.560 -23.312 1.00 90.81 82 GLU A O 1
ATOM 668 N N . ARG A 1 83 ? 16.771 -12.694 -21.287 1.00 88.81 83 ARG A N 1
ATOM 669 C CA . ARG A 1 83 ? 18.137 -12.492 -21.781 1.00 88.81 83 ARG A CA 1
ATOM 670 C C . ARG A 1 83 ? 18.557 -13.567 -22.784 1.00 88.81 83 ARG A C 1
ATOM 672 O O . ARG A 1 83 ? 19.164 -13.242 -23.798 1.00 88.81 83 ARG A O 1
ATOM 679 N N . THR A 1 84 ? 18.232 -14.829 -22.508 1.00 88.94 84 THR A N 1
ATOM 680 C CA . THR A 1 84 ? 18.534 -15.943 -23.424 1.00 88.94 84 THR A CA 1
ATOM 681 C C . THR A 1 84 ? 17.737 -15.842 -24.722 1.00 88.94 84 THR A C 1
ATOM 683 O O . THR A 1 84 ? 18.318 -16.009 -25.789 1.00 88.94 84 THR A O 1
ATOM 686 N N . ALA A 1 85 ? 16.454 -15.473 -24.667 1.00 90.38 85 ALA A N 1
ATOM 687 C CA . ALA A 1 85 ? 15.657 -15.233 -25.869 1.00 90.38 85 ALA A CA 1
ATOM 688 C C . ALA A 1 85 ? 16.231 -14.092 -26.732 1.00 90.38 85 ALA A C 1
ATOM 690 O O . ALA A 1 85 ? 16.370 -14.246 -27.945 1.00 90.38 85 ALA A O 1
ATOM 691 N N . ALA A 1 86 ? 16.629 -12.977 -26.111 1.00 90.44 86 ALA A N 1
ATOM 692 C CA . ALA A 1 86 ? 17.252 -11.858 -26.816 1.00 90.44 86 ALA A CA 1
ATOM 693 C C . ALA A 1 86 ? 18.594 -12.249 -27.466 1.00 90.44 86 ALA A C 1
ATOM 695 O O . ALA A 1 86 ? 18.890 -11.843 -28.590 1.00 90.44 86 ALA A O 1
ATOM 696 N N . GLU A 1 87 ? 19.405 -13.061 -26.784 1.00 90.56 87 GLU A N 1
ATOM 697 C CA . GLU A 1 87 ? 20.662 -13.574 -27.333 1.00 90.56 87 GLU A CA 1
ATOM 698 C C . GLU A 1 87 ? 20.425 -14.517 -28.523 1.00 90.56 87 GLU A C 1
ATOM 700 O O . GLU A 1 87 ? 21.071 -14.366 -29.561 1.00 90.56 87 GLU A O 1
ATOM 705 N N . GLU A 1 88 ? 19.454 -15.430 -28.432 1.00 92.31 88 GLU A N 1
ATOM 706 C CA . GLU A 1 88 ? 19.075 -16.305 -29.547 1.00 92.31 88 GLU A CA 1
ATOM 707 C C . GLU A 1 88 ? 18.615 -15.520 -30.782 1.00 92.31 88 GLU A C 1
ATOM 709 O O . GLU A 1 88 ? 18.958 -15.886 -31.910 1.00 92.31 88 GLU A O 1
ATOM 714 N N . GLU A 1 89 ? 17.854 -14.437 -30.603 1.00 92.81 89 GLU A N 1
ATOM 715 C CA . GLU A 1 89 ? 17.453 -13.568 -31.713 1.00 92.81 89 GLU A CA 1
ATOM 716 C C . GLU A 1 89 ? 18.655 -12.886 -32.371 1.00 92.81 89 GLU A C 1
ATOM 718 O O . GLU A 1 89 ? 18.756 -12.861 -33.601 1.00 92.81 89 GLU A O 1
ATOM 723 N N . LEU A 1 90 ? 19.605 -12.379 -31.579 1.00 92.62 90 LEU A N 1
ATOM 724 C CA . LEU A 1 90 ? 20.833 -11.784 -32.109 1.00 92.62 90 LEU A CA 1
ATOM 725 C C . LEU A 1 90 ? 21.676 -12.804 -32.881 1.00 92.62 90 LEU A C 1
ATOM 727 O O . LEU A 1 90 ? 22.210 -12.473 -33.944 1.00 92.62 90 LEU A O 1
ATOM 731 N N . VAL A 1 91 ? 21.769 -14.043 -32.391 1.00 93.31 91 VAL A N 1
ATOM 732 C CA . VAL A 1 91 ? 22.472 -15.130 -33.086 1.00 93.31 91 VAL A CA 1
ATOM 733 C C . VAL A 1 91 ? 21.800 -15.436 -34.424 1.00 93.31 91 VAL A C 1
ATOM 735 O O . VAL A 1 91 ? 22.486 -15.421 -35.448 1.00 93.31 91 VAL A O 1
ATOM 738 N N . LYS A 1 92 ? 20.472 -15.616 -34.448 1.00 94.00 92 LYS A N 1
ATOM 739 C CA . LYS A 1 92 ? 19.699 -15.869 -35.680 1.00 94.00 92 LYS A CA 1
ATOM 740 C C . LYS A 1 92 ? 19.858 -14.738 -36.696 1.00 94.00 92 LYS A C 1
ATOM 742 O O . LYS A 1 92 ? 20.129 -14.994 -37.869 1.00 94.00 92 LYS A O 1
ATOM 747 N N . ASN A 1 93 ? 19.751 -13.487 -36.253 1.00 93.19 93 ASN A N 1
ATOM 748 C CA . ASN A 1 93 ? 19.938 -12.321 -37.118 1.00 93.19 93 ASN A CA 1
ATOM 749 C C . ASN A 1 93 ? 21.369 -12.266 -37.675 1.00 93.19 93 ASN A C 1
ATOM 751 O O . ASN A 1 93 ? 21.572 -12.035 -38.868 1.00 93.19 93 ASN A O 1
ATOM 755 N N . GLY A 1 94 ? 22.374 -12.542 -36.839 1.00 93.38 94 GLY A N 1
ATOM 756 C CA . GLY A 1 94 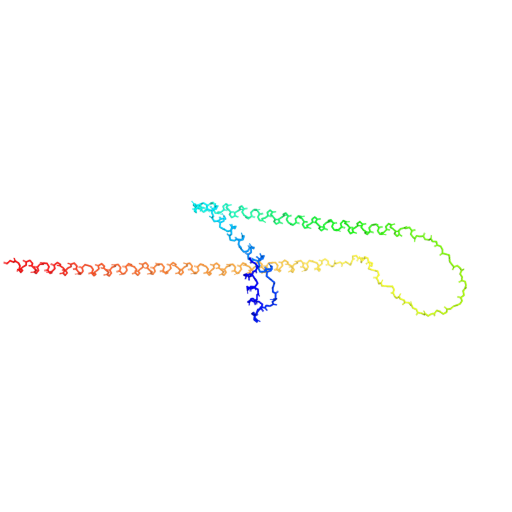? 23.769 -12.623 -37.265 1.00 93.38 94 GLY A CA 1
ATOM 757 C C . GLY A 1 94 ? 24.027 -13.746 -38.275 1.00 93.38 94 GLY A C 1
ATOM 758 O O . GLY A 1 94 ? 24.790 -13.555 -39.223 1.00 93.38 94 GLY A O 1
ATOM 759 N N . GLU A 1 95 ? 23.386 -14.903 -38.110 1.00 93.44 95 GLU A N 1
ATOM 760 C CA . GLU A 1 95 ? 23.448 -16.017 -39.063 1.00 93.44 95 GLU A CA 1
ATOM 761 C C . GLU A 1 95 ? 22.836 -15.656 -40.412 1.00 93.44 95 GLU A C 1
ATOM 763 O O . GLU A 1 95 ? 23.477 -15.882 -41.437 1.00 93.44 95 GLU A O 1
ATOM 768 N N . GLN A 1 96 ? 21.653 -15.037 -40.424 1.00 91.19 96 GLN A N 1
ATOM 769 C CA . GLN A 1 96 ? 21.001 -14.588 -41.657 1.00 91.19 96 GLN A CA 1
ATOM 770 C C . GLN A 1 96 ? 21.870 -13.585 -42.426 1.00 91.19 96 GLN A C 1
ATOM 772 O O . GLN A 1 96 ? 22.061 -13.731 -43.634 1.00 91.19 96 GLN A O 1
ATOM 777 N N . VAL A 1 97 ? 22.465 -12.611 -41.727 1.00 92.50 97 VAL A N 1
ATOM 778 C CA . VAL A 1 97 ? 23.384 -11.634 -42.333 1.00 92.50 97 VAL A CA 1
ATOM 779 C C . VAL A 1 97 ? 24.616 -12.322 -42.924 1.00 92.50 97 VAL A C 1
ATOM 781 O O . VAL A 1 97 ? 25.014 -12.005 -44.046 1.00 92.50 97 VAL A O 1
ATOM 784 N N . ARG A 1 98 ? 25.212 -13.291 -42.213 1.00 92.31 98 ARG A N 1
ATOM 785 C CA . ARG A 1 98 ? 26.340 -14.078 -42.740 1.00 92.31 98 ARG A CA 1
ATOM 786 C C . ARG A 1 98 ? 25.940 -14.882 -43.975 1.00 92.31 98 ARG A C 1
ATOM 788 O O . ARG A 1 98 ? 26.686 -14.880 -44.950 1.00 92.31 98 ARG A O 1
ATOM 795 N N . HIS A 1 99 ? 24.779 -15.534 -43.956 1.00 91.00 99 HIS A N 1
ATOM 796 C CA . HIS A 1 99 ? 24.277 -16.313 -45.088 1.00 91.00 99 HIS A CA 1
ATOM 797 C C . HIS A 1 99 ? 24.068 -15.441 -46.329 1.00 91.00 99 HIS A C 1
ATOM 799 O O . HIS A 1 99 ? 24.513 -15.807 -47.416 1.00 91.00 99 HIS A O 1
ATOM 805 N N . LEU A 1 100 ? 23.458 -14.265 -46.158 1.00 89.38 100 LEU A N 1
ATOM 806 C CA . LEU A 1 100 ? 23.238 -13.305 -47.237 1.00 89.38 100 LEU A CA 1
ATOM 807 C C . LEU A 1 100 ? 24.562 -12.776 -47.806 1.00 89.38 100 LEU A C 1
ATOM 809 O O . LEU A 1 100 ? 24.737 -12.736 -49.020 1.00 89.38 100 LEU A O 1
ATOM 813 N N . ALA A 1 101 ? 25.517 -12.429 -46.940 1.00 86.56 101 ALA A N 1
ATOM 814 C CA . ALA A 1 101 ? 26.839 -11.968 -47.359 1.00 86.56 101 ALA A CA 1
ATOM 815 C C . ALA A 1 101 ? 27.644 -13.052 -48.098 1.00 86.56 101 ALA A C 1
ATOM 817 O O . ALA A 1 101 ? 28.423 -12.738 -48.994 1.00 86.56 101 ALA A O 1
ATOM 818 N N . MET A 1 102 ? 27.475 -14.326 -47.731 1.00 89.44 102 MET A N 1
ATOM 819 C CA . MET A 1 102 ? 28.103 -15.443 -48.443 1.00 89.44 102 MET A CA 1
ATOM 820 C C . MET A 1 102 ? 27.423 -15.723 -49.787 1.00 89.44 102 MET A C 1
ATOM 822 O O . MET A 1 102 ? 28.117 -16.035 -50.750 1.00 89.44 102 MET A O 1
ATOM 826 N N . ALA A 1 103 ? 26.099 -15.559 -49.881 1.00 83.44 103 ALA A N 1
ATOM 827 C CA . ALA A 1 103 ? 25.355 -15.718 -51.130 1.00 83.44 103 ALA A CA 1
ATOM 828 C C . ALA A 1 103 ? 25.742 -14.660 -52.180 1.00 83.44 103 ALA A C 1
ATOM 830 O O . ALA A 1 103 ? 25.893 -14.985 -53.353 1.00 83.44 103 ALA A O 1
ATOM 831 N N . THR A 1 104 ? 25.988 -13.416 -51.763 1.00 76.00 104 THR A N 1
ATOM 832 C CA . THR A 1 104 ? 26.407 -12.327 -52.666 1.00 76.00 104 THR A CA 1
ATOM 833 C C . THR A 1 104 ? 27.905 -12.331 -52.981 1.00 76.00 104 THR A C 1
ATOM 835 O O . THR A 1 104 ? 28.360 -11.601 -53.859 1.00 76.00 104 THR A O 1
ATOM 838 N N . ARG A 1 105 ? 28.694 -13.188 -52.316 1.00 69.25 105 ARG A N 1
ATOM 839 C CA . ARG A 1 105 ? 30.150 -13.302 -52.515 1.00 69.25 105 ARG A CA 1
ATOM 840 C C . ARG A 1 105 ? 30.544 -13.964 -53.843 1.00 69.25 105 ARG A C 1
ATOM 842 O O . ARG A 1 105 ? 31.730 -13.990 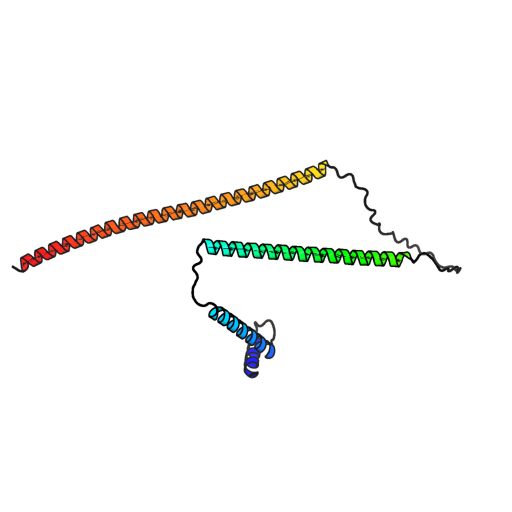-54.162 1.00 69.25 105 ARG A O 1
ATOM 849 N N . GLY A 1 106 ? 29.573 -14.511 -54.579 1.00 56.69 106 GLY A N 1
ATOM 850 C CA . GLY A 1 106 ? 29.767 -15.217 -55.849 1.00 56.69 106 GLY A CA 1
ATOM 851 C C . GLY A 1 106 ? 29.340 -14.457 -57.109 1.00 56.69 106 GLY A C 1
ATOM 852 O O . GLY A 1 106 ? 29.716 -14.875 -58.198 1.00 56.69 106 GLY A O 1
ATOM 853 N N . GLU A 1 107 ? 28.624 -13.332 -57.011 1.00 55.41 107 GLU A N 1
ATOM 854 C CA . GLU A 1 107 ? 28.236 -12.523 -58.184 1.00 55.41 107 GLU A CA 1
ATOM 855 C C . GLU A 1 107 ? 29.326 -11.505 -58.541 1.00 55.41 107 GLU A C 1
ATOM 857 O O . GLU A 1 107 ? 29.125 -10.298 -58.651 1.00 55.41 107 GLU A O 1
ATOM 862 N N . GLY A 1 108 ? 30.533 -12.031 -58.726 1.00 53.66 108 GLY A N 1
ATOM 863 C CA . GLY A 1 108 ? 31.584 -11.382 -59.486 1.00 53.66 108 GLY A CA 1
ATOM 864 C C . GLY A 1 108 ? 31.599 -11.957 -60.898 1.00 53.66 108 GLY A C 1
ATOM 865 O O . GLY A 1 108 ? 32.119 -13.046 -61.108 1.00 53.66 108 GLY A O 1
ATOM 866 N N . THR A 1 109 ? 31.099 -11.170 -61.856 1.00 50.44 109 THR A N 1
ATOM 867 C CA . THR A 1 109 ? 31.315 -11.252 -63.317 1.00 50.44 109 THR A CA 1
ATOM 868 C C . THR A 1 109 ? 30.687 -12.411 -64.109 1.00 50.44 109 THR A C 1
ATOM 870 O O . THR A 1 109 ? 31.091 -13.561 -63.989 1.00 50.44 109 THR A O 1
ATOM 873 N N . THR A 1 110 ? 29.780 -12.078 -65.043 1.00 43.00 110 THR A N 1
ATOM 874 C CA . THR A 1 110 ? 29.878 -12.360 -66.501 1.00 43.00 110 THR A CA 1
ATOM 875 C C . THR A 1 110 ? 28.632 -11.867 -67.267 1.00 43.00 110 THR A C 1
ATOM 877 O O . THR A 1 110 ? 27.571 -11.706 -66.681 1.00 43.00 110 THR A O 1
ATOM 880 N N . ALA A 1 111 ? 28.801 -11.665 -68.585 1.00 35.12 111 ALA A N 1
ATOM 881 C CA . ALA A 1 111 ? 27.859 -11.202 -69.626 1.00 35.12 111 ALA A CA 1
ATOM 882 C C . ALA A 1 111 ? 27.819 -9.668 -69.829 1.00 35.12 111 ALA A C 1
ATOM 884 O O . ALA A 1 111 ? 27.127 -8.944 -69.130 1.00 35.12 111 ALA A O 1
ATOM 885 N N . SER A 1 112 ? 28.678 -9.072 -70.666 1.00 42.97 112 SER A N 1
ATOM 886 C CA . SER A 1 112 ? 28.680 -9.114 -72.144 1.00 42.97 112 SER A CA 1
ATOM 887 C C . SER A 1 112 ? 27.343 -8.716 -72.774 1.00 42.97 112 SER A C 1
ATOM 889 O O . SER A 1 112 ? 26.549 -9.595 -73.082 1.00 42.97 112 SER A O 1
ATOM 891 N N . THR A 1 113 ? 27.191 -7.427 -73.099 1.00 34.09 113 THR A N 1
ATOM 892 C CA . THR A 1 113 ? 26.420 -6.988 -74.275 1.00 34.09 113 THR A CA 1
ATOM 893 C C . THR A 1 113 ? 27.110 -5.780 -74.912 1.00 34.09 113 THR A C 1
ATOM 895 O O . THR A 1 113 ? 26.826 -4.625 -74.607 1.00 34.09 113 THR A O 1
ATOM 898 N N . LEU A 1 114 ? 28.046 -6.063 -75.820 1.00 42.59 114 LEU A N 1
ATOM 899 C CA . LEU A 1 114 ? 28.335 -5.180 -76.946 1.00 42.59 114 LEU A CA 1
ATOM 900 C C . LEU A 1 114 ? 27.101 -5.198 -77.855 1.00 42.59 114 LEU A C 1
ATOM 902 O O . LEU A 1 114 ? 26.949 -6.106 -78.665 1.00 42.59 114 LEU A O 1
ATOM 906 N N . THR A 1 115 ? 26.232 -4.199 -77.736 1.00 34.25 115 THR A N 1
ATOM 907 C CA . THR A 1 115 ? 25.347 -3.801 -78.836 1.00 34.25 115 THR A CA 1
ATOM 908 C C . THR A 1 115 ? 25.323 -2.288 -78.922 1.00 34.25 115 THR A C 1
ATOM 910 O O . THR A 1 115 ? 24.790 -1.588 -78.065 1.00 34.25 115 THR A O 1
ATOM 913 N N . THR A 1 116 ? 25.938 -1.808 -79.989 1.00 42.69 116 THR A N 1
ATOM 914 C CA . THR A 1 116 ? 25.759 -0.489 -80.570 1.00 42.69 116 THR A CA 1
ATOM 915 C C . THR A 1 116 ? 24.271 -0.197 -80.790 1.00 42.69 116 THR A C 1
ATOM 917 O O . THR A 1 116 ? 23.568 -0.989 -81.407 1.00 42.69 116 THR A O 1
ATOM 920 N N . SER A 1 117 ? 23.777 0.945 -80.315 1.00 35.69 117 SER A N 1
ATOM 921 C CA . SER A 1 117 ? 22.913 1.860 -81.084 1.00 35.69 117 SER A CA 1
ATOM 922 C C . SER A 1 117 ? 22.367 2.986 -80.202 1.00 35.69 117 SER A C 1
ATOM 924 O O . SER A 1 117 ? 22.105 2.827 -79.015 1.00 35.69 117 SER A O 1
ATOM 926 N N . ASN A 1 118 ? 22.286 4.154 -80.830 1.00 41.41 118 ASN A N 1
ATOM 927 C CA . ASN A 1 118 ? 21.942 5.466 -80.299 1.00 41.41 118 ASN A CA 1
ATOM 928 C C . ASN A 1 118 ? 20.651 5.517 -79.471 1.00 41.41 118 ASN A C 1
ATOM 930 O O . ASN A 1 118 ? 19.629 4.978 -79.889 1.00 41.41 118 ASN A O 1
ATOM 934 N N . GLY A 1 119 ? 20.645 6.339 -78.416 1.00 32.25 119 GLY A N 1
ATOM 935 C CA . GLY A 1 119 ? 19.391 6.840 -77.853 1.00 32.25 119 GLY A CA 1
ATOM 936 C C . GLY A 1 119 ? 19.504 7.532 -76.497 1.00 32.25 119 GLY A C 1
ATOM 937 O O . GLY A 1 119 ? 19.421 6.875 -75.475 1.00 32.25 119 GLY A O 1
ATOM 938 N N . SER A 1 120 ? 19.591 8.866 -76.526 1.00 40.06 120 SER A N 1
ATOM 939 C CA . SER A 1 120 ? 19.095 9.803 -75.500 1.00 40.06 120 SER A CA 1
ATOM 940 C C . SER A 1 120 ? 19.632 9.668 -74.061 1.00 40.06 120 SER A C 1
ATOM 942 O O . SER A 1 120 ? 19.051 9.009 -73.204 1.00 40.06 120 SER A O 1
ATOM 944 N N . GLY A 1 121 ? 20.724 10.387 -73.778 1.00 35.53 121 GLY A N 1
ATOM 945 C CA . GLY A 1 121 ? 21.179 10.671 -72.417 1.00 35.53 121 GLY A CA 1
ATOM 946 C C . GLY A 1 121 ? 20.350 11.792 -71.790 1.00 35.53 121 GLY A C 1
ATOM 947 O O . GLY A 1 121 ? 20.661 12.967 -71.972 1.00 35.53 121 GLY A O 1
ATOM 948 N N . GLY A 1 122 ? 19.288 11.415 -71.080 1.00 35.22 122 GLY A N 1
ATOM 949 C CA . GLY A 1 122 ? 18.589 12.265 -70.123 1.00 35.22 122 GLY A CA 1
ATOM 950 C C . GLY A 1 122 ? 19.219 12.100 -68.745 1.00 35.22 122 GLY A C 1
ATOM 951 O O . GLY A 1 122 ? 19.139 11.031 -68.148 1.00 35.22 122 GLY A O 1
ATOM 952 N N . ASP A 1 123 ? 19.876 13.168 -68.310 1.00 45.41 123 ASP A N 1
ATOM 953 C CA . ASP A 1 123 ? 20.490 13.394 -67.008 1.00 45.41 123 ASP A CA 1
ATOM 954 C C . ASP A 1 123 ? 19.604 12.940 -65.834 1.00 45.41 123 ASP A C 1
ATOM 956 O O . ASP A 1 123 ? 18.431 13.298 -65.723 1.00 45.41 123 ASP A O 1
ATOM 960 N N . GLY A 1 124 ? 20.187 12.123 -64.964 1.00 39.72 124 GLY A N 1
ATOM 961 C CA . GLY A 1 124 ? 19.533 11.514 -63.816 1.00 39.72 124 GLY A CA 1
ATOM 962 C C . GLY A 1 124 ? 20.578 11.069 -62.805 1.00 39.72 124 GLY A C 1
ATOM 963 O O . GLY A 1 124 ? 20.648 9.893 -62.452 1.00 39.72 124 GLY A O 1
ATOM 964 N N . LEU A 1 125 ? 21.441 11.999 -62.386 1.00 44.72 125 LEU A N 1
ATOM 965 C CA . LEU A 1 125 ? 22.342 11.808 -61.252 1.00 44.72 125 LEU A CA 1
ATOM 966 C C . LEU A 1 125 ? 21.508 11.659 -59.970 1.00 44.72 125 LEU A C 1
ATOM 968 O O . LEU A 1 125 ? 21.198 12.630 -59.286 1.00 44.72 125 LEU A O 1
ATOM 972 N N . MET A 1 126 ? 21.120 10.425 -59.652 1.00 45.53 126 MET A N 1
ATOM 973 C CA . MET A 1 126 ? 20.668 10.064 -58.311 1.00 45.53 126 MET A CA 1
ATOM 974 C C . MET A 1 126 ? 21.883 10.158 -57.386 1.00 45.53 126 MET A C 1
ATOM 976 O O . MET A 1 126 ? 22.836 9.386 -57.513 1.00 45.53 126 MET A O 1
ATOM 980 N N . GLU A 1 127 ? 21.865 11.147 -56.496 1.00 48.88 127 GLU A N 1
ATOM 981 C CA . GLU A 1 127 ? 22.854 11.313 -55.436 1.00 48.88 127 GLU A CA 1
ATOM 982 C C . GLU A 1 127 ? 22.935 10.011 -54.616 1.00 48.88 127 GLU A C 1
ATOM 984 O O . GLU A 1 127 ? 21.917 9.558 -54.079 1.00 48.88 127 GLU A O 1
ATOM 989 N N . PRO A 1 128 ? 24.109 9.364 -54.500 1.00 49.31 128 PRO A N 1
ATOM 990 C CA . PRO A 1 128 ? 24.237 8.203 -53.639 1.00 49.31 128 PRO A CA 1
ATOM 991 C C . PRO A 1 128 ? 24.030 8.641 -52.187 1.00 49.31 128 PRO A C 1
ATOM 993 O O . PRO A 1 128 ? 24.762 9.481 -51.661 1.00 49.31 128 PRO A O 1
ATOM 996 N N . SER A 1 129 ? 23.025 8.055 -51.533 1.00 46.94 129 SER A N 1
ATOM 997 C CA . SER A 1 129 ? 22.743 8.274 -50.114 1.00 46.94 129 SER A CA 1
ATOM 998 C C . SER A 1 129 ? 24.018 8.066 -49.286 1.00 46.94 129 SER A C 1
ATOM 1000 O O . SER A 1 129 ? 24.722 7.074 -49.510 1.00 46.94 129 SER A O 1
ATOM 1002 N N . PRO A 1 130 ? 24.348 8.955 -48.329 1.00 53.09 130 PRO A N 1
ATOM 1003 C CA . PRO A 1 130 ? 25.618 8.888 -47.629 1.00 53.09 130 PRO A CA 1
ATOM 1004 C C . PRO A 1 130 ? 25.689 7.603 -46.804 1.00 53.09 130 PRO A C 1
ATOM 1006 O O . PRO A 1 130 ? 25.080 7.463 -45.743 1.00 53.09 130 PRO A O 1
ATOM 1009 N N . THR A 1 131 ? 26.477 6.650 -47.301 1.00 51.94 131 THR A N 1
ATOM 1010 C CA . THR A 1 131 ? 26.981 5.518 -46.530 1.00 51.94 131 THR A CA 1
ATOM 1011 C C . THR A 1 131 ? 27.586 6.060 -45.247 1.00 51.94 131 THR A C 1
ATOM 1013 O O . THR A 1 131 ? 28.558 6.819 -45.286 1.00 51.94 131 THR A O 1
ATOM 1016 N N . ARG A 1 132 ? 27.002 5.662 -44.116 1.00 52.44 132 ARG A N 1
ATOM 1017 C CA . ARG A 1 132 ? 27.484 5.930 -42.765 1.00 52.44 132 ARG A CA 1
ATOM 1018 C C . ARG A 1 132 ? 28.881 5.323 -42.627 1.00 52.44 132 ARG A C 1
ATOM 1020 O O . ARG A 1 132 ? 29.044 4.185 -42.190 1.00 52.44 132 ARG A O 1
ATOM 1027 N N . ARG A 1 133 ? 29.903 6.074 -43.053 1.00 53.16 133 ARG A N 1
ATOM 1028 C CA . ARG A 1 133 ? 31.291 5.826 -42.671 1.00 53.16 133 ARG A CA 1
ATOM 1029 C C . ARG A 1 133 ? 31.266 5.722 -41.154 1.00 53.16 133 ARG A C 1
ATOM 1031 O O . ARG A 1 133 ? 30.681 6.585 -40.501 1.00 53.16 133 ARG A O 1
ATOM 1038 N N . ARG A 1 134 ? 31.836 4.651 -40.593 1.00 55.28 134 ARG A N 1
ATOM 1039 C CA . ARG A 1 134 ? 32.168 4.642 -39.167 1.00 55.28 134 ARG A CA 1
ATOM 1040 C C . ARG A 1 134 ? 32.924 5.938 -38.924 1.00 55.28 134 ARG A C 1
ATOM 1042 O O . ARG A 1 134 ? 33.994 6.124 -39.504 1.00 55.28 134 ARG A O 1
ATOM 1049 N N . GLY A 1 135 ? 32.293 6.848 -38.186 1.00 45.59 135 GLY A N 1
ATOM 1050 C CA . GLY A 1 135 ? 32.931 8.075 -37.770 1.00 45.59 135 GLY A CA 1
ATOM 1051 C C . GLY A 1 135 ? 34.252 7.678 -37.143 1.00 45.59 135 GLY A C 1
ATOM 1052 O O . GLY A 1 135 ? 34.310 6.772 -36.307 1.00 45.59 135 GLY A O 1
ATOM 1053 N N . ARG A 1 136 ? 35.316 8.323 -37.606 1.00 55.03 136 ARG A N 1
ATOM 1054 C CA . ARG A 1 136 ? 36.505 8.549 -36.793 1.00 55.03 136 ARG A CA 1
ATOM 1055 C C . ARG A 1 136 ? 36.020 8.874 -35.368 1.00 55.03 136 ARG A C 1
ATOM 1057 O O . ARG A 1 136 ? 35.016 9.582 -35.282 1.00 55.03 136 ARG A O 1
ATOM 1064 N N . PRO A 1 137 ? 36.638 8.364 -34.288 1.00 57.06 137 PRO A N 1
ATOM 1065 C CA . PRO A 1 137 ? 36.325 8.881 -32.964 1.00 57.06 137 PRO A CA 1
ATOM 1066 C C . PRO A 1 137 ? 36.515 10.393 -33.066 1.00 57.06 137 PRO A C 1
ATOM 1068 O O . PRO A 1 137 ? 37.618 10.846 -33.376 1.00 57.06 137 PRO A O 1
ATOM 1071 N N . GLU A 1 138 ? 35.425 11.155 -32.989 1.00 59.59 138 GLU A N 1
ATOM 1072 C CA . GLU A 1 138 ? 35.574 12.558 -32.651 1.00 59.59 138 GLU A CA 1
ATOM 1073 C C . GLU A 1 138 ? 36.203 12.544 -31.267 1.00 59.59 138 GLU A C 1
ATOM 1075 O O . GLU A 1 138 ? 35.834 11.709 -30.433 1.00 59.59 138 GLU A O 1
ATOM 1080 N N . ASP A 1 139 ? 37.236 13.357 -31.092 1.00 64.19 139 ASP A N 1
ATOM 1081 C CA . ASP A 1 139 ? 37.923 13.518 -29.825 1.00 64.19 139 ASP A CA 1
ATOM 1082 C C . ASP A 1 139 ? 36.872 14.038 -28.828 1.00 64.19 139 ASP A C 1
ATOM 1084 O O . ASP A 1 139 ? 36.613 15.236 -28.760 1.00 64.19 139 ASP A O 1
ATOM 1088 N N . PHE A 1 140 ? 36.159 13.126 -28.156 1.00 60.88 140 PHE A N 1
ATOM 1089 C CA . PHE A 1 140 ? 35.218 13.470 -27.099 1.00 60.88 140 PHE A CA 1
ATOM 1090 C C . PHE A 1 140 ? 36.025 14.243 -26.066 1.00 60.88 140 PHE A C 1
ATOM 1092 O O . PHE A 1 140 ? 37.020 13.727 -25.559 1.00 60.88 140 PHE A O 1
ATOM 1099 N N . ASP A 1 141 ? 35.633 15.485 -25.798 1.00 82.00 141 ASP A N 1
ATOM 1100 C CA . ASP A 1 141 ? 36.308 16.289 -24.792 1.00 82.00 141 ASP A CA 1
ATOM 1101 C C . ASP A 1 141 ? 36.108 15.609 -23.433 1.00 82.00 141 ASP A C 1
ATOM 1103 O O . ASP A 1 141 ? 34.991 15.538 -22.909 1.00 82.00 141 ASP A O 1
ATOM 1107 N N . ASP A 1 142 ? 37.193 15.076 -22.868 1.00 83.88 142 ASP A N 1
ATOM 1108 C CA . ASP A 1 142 ? 37.187 14.423 -21.559 1.00 83.88 142 ASP A CA 1
ATOM 1109 C C . ASP A 1 142 ? 36.590 15.354 -20.488 1.00 83.88 142 ASP A C 1
ATOM 1111 O O . ASP A 1 142 ? 35.928 14.889 -19.555 1.00 83.88 142 ASP A O 1
ATOM 1115 N N . ALA A 1 143 ? 36.743 16.676 -20.646 1.00 86.81 143 ALA A N 1
ATOM 1116 C CA . ALA A 1 143 ? 36.136 17.660 -19.757 1.00 86.81 143 ALA A CA 1
ATOM 1117 C C . ALA A 1 143 ? 34.600 17.675 -19.853 1.00 86.81 143 ALA A C 1
ATOM 1119 O O . ALA A 1 143 ? 33.918 17.806 -18.832 1.00 86.81 143 ALA A O 1
ATOM 1120 N N . GLU A 1 144 ? 34.033 17.498 -21.049 1.00 86.94 144 GLU A N 1
ATOM 1121 C CA . GLU A 1 144 ? 32.583 17.415 -21.239 1.00 86.94 144 GLU A CA 1
ATOM 1122 C C . GLU A 1 144 ? 32.023 16.125 -20.622 1.00 86.94 144 GLU A C 1
ATOM 1124 O O . GLU A 1 144 ? 30.996 16.156 -19.935 1.00 86.94 144 GLU A O 1
ATOM 1129 N N . PHE A 1 145 ? 32.727 15.000 -20.782 1.00 85.38 145 PHE A N 1
ATOM 1130 C CA . PHE A 1 145 ? 32.334 13.725 -20.180 1.00 85.38 145 PHE A CA 1
ATOM 1131 C C . PHE A 1 145 ? 32.339 13.780 -18.644 1.00 85.38 145 PHE A C 1
ATOM 1133 O O . PHE A 1 145 ? 31.367 13.364 -18.002 1.00 85.38 145 PHE A O 1
ATOM 1140 N N . VAL A 1 146 ? 33.388 14.358 -18.048 1.00 91.62 146 VAL A N 1
ATOM 1141 C CA . VAL A 1 146 ? 33.471 14.571 -16.594 1.00 91.62 146 VAL A CA 1
ATOM 1142 C C . VAL A 1 146 ? 32.334 15.476 -16.114 1.00 91.62 146 VAL A C 1
ATOM 1144 O O . VAL A 1 146 ? 31.647 15.132 -15.151 1.00 91.62 146 VAL A O 1
ATOM 1147 N N . ALA A 1 147 ? 32.038 16.566 -16.826 1.00 92.62 147 ALA A N 1
ATOM 1148 C CA . ALA A 1 147 ? 30.940 17.463 -16.466 1.00 92.62 147 ALA A CA 1
ATOM 1149 C C . ALA A 1 147 ? 29.561 16.773 -16.510 1.00 92.62 147 ALA A C 1
ATOM 1151 O O . ALA A 1 147 ? 28.686 17.057 -15.684 1.00 92.62 147 ALA A O 1
ATOM 1152 N N . VAL A 1 148 ? 29.333 15.853 -17.455 1.00 93.56 148 VAL A N 1
ATOM 1153 C CA . VAL A 1 148 ? 28.100 15.047 -17.510 1.00 93.56 148 VAL A CA 1
ATOM 1154 C C . VAL A 1 148 ? 28.011 14.096 -16.315 1.00 93.56 148 VAL A C 1
ATOM 1156 O O . VAL A 1 148 ? 26.931 13.959 -15.724 1.00 93.56 148 VAL A O 1
ATOM 1159 N N . LEU A 1 149 ? 29.126 13.475 -15.929 1.00 94.62 149 LEU A N 1
ATOM 1160 C CA . LEU A 1 149 ? 29.182 12.561 -14.791 1.00 94.62 149 LEU A CA 1
ATOM 1161 C C . LEU A 1 149 ? 28.925 13.293 -13.467 1.00 94.62 149 LEU A C 1
ATOM 1163 O O . LEU A 1 149 ? 28.055 12.879 -12.702 1.00 94.62 149 LEU A O 1
ATOM 1167 N N . GLU A 1 150 ? 29.562 14.443 -13.249 1.00 96.00 150 GLU A N 1
ATOM 1168 C CA . GLU A 1 150 ? 29.341 15.283 -12.066 1.00 96.00 150 GLU A CA 1
ATOM 1169 C C . GLU A 1 150 ? 27.883 15.747 -11.951 1.00 96.00 150 GLU A C 1
ATOM 1171 O O . GLU A 1 150 ? 27.279 15.685 -10.877 1.00 96.00 150 GLU A O 1
ATOM 1176 N N . ARG A 1 151 ? 27.259 16.159 -13.066 1.00 96.44 151 ARG A N 1
ATOM 1177 C CA . ARG A 1 151 ? 25.825 16.509 -13.088 1.00 96.44 151 ARG A CA 1
ATOM 1178 C C . ARG A 1 151 ? 24.940 15.303 -12.792 1.00 96.44 151 ARG A C 1
ATOM 1180 O O . ARG A 1 151 ? 23.885 15.448 -12.176 1.00 96.44 151 ARG A O 1
ATOM 1187 N N . SER A 1 152 ? 25.319 14.117 -13.260 1.00 96.00 152 SER A N 1
ATOM 1188 C CA . SER A 1 152 ? 24.609 12.877 -12.951 1.00 96.00 152 SER A CA 1
ATOM 1189 C C . SER A 1 152 ? 24.696 12.548 -11.461 1.00 96.00 152 SER A C 1
ATOM 1191 O O . SER A 1 152 ? 23.667 12.290 -10.837 1.00 96.00 152 SER A O 1
ATOM 1193 N N . ASP A 1 153 ? 25.883 12.620 -10.871 1.00 96.69 153 ASP A N 1
ATOM 1194 C CA . ASP A 1 153 ? 26.078 12.296 -9.460 1.00 96.69 153 ASP A CA 1
ATOM 1195 C C . ASP A 1 153 ? 25.444 13.336 -8.539 1.00 96.69 153 ASP A C 1
ATOM 1197 O O . ASP A 1 153 ? 24.787 12.964 -7.566 1.00 96.69 153 ASP A O 1
ATOM 1201 N N . LYS A 1 154 ? 25.484 14.619 -8.909 1.00 97.56 154 LYS A N 1
ATOM 1202 C CA . LYS A 1 154 ? 24.723 15.662 -8.217 1.00 97.56 154 LYS A CA 1
ATOM 1203 C C . LYS A 1 154 ? 23.218 15.392 -8.252 1.00 97.56 154 LYS A C 1
ATOM 1205 O O . LYS A 1 154 ? 22.563 15.457 -7.219 1.00 97.56 154 LYS A O 1
ATOM 1210 N N . ARG A 1 155 ? 22.663 14.995 -9.407 1.00 96.75 155 ARG A N 1
ATOM 1211 C CA . ARG A 1 155 ? 21.242 14.606 -9.501 1.00 96.75 155 ARG A CA 1
ATOM 1212 C C . ARG A 1 155 ? 20.907 13.411 -8.606 1.00 96.75 155 ARG A C 1
ATOM 1214 O O . ARG A 1 155 ? 19.843 13.409 -7.995 1.00 96.75 155 ARG A O 1
ATOM 1221 N N . LYS A 1 156 ? 21.788 12.409 -8.506 1.00 97.62 156 LYS A N 1
ATOM 1222 C CA . LYS A 1 156 ? 21.589 11.269 -7.593 1.00 97.62 156 LYS A CA 1
ATOM 1223 C C . LYS A 1 156 ? 21.588 11.719 -6.132 1.00 97.62 156 LYS A C 1
ATOM 1225 O O . LYS A 1 156 ? 20.708 11.311 -5.380 1.00 97.62 156 LYS A O 1
ATOM 1230 N N . GLN A 1 157 ? 22.534 12.574 -5.748 1.00 98.06 157 GLN A N 1
ATOM 1231 C CA . GLN A 1 157 ? 22.612 13.130 -4.395 1.00 98.06 157 GLN A CA 1
ATOM 1232 C C . GLN A 1 157 ? 21.370 13.962 -4.054 1.00 98.06 157 GLN A C 1
ATOM 1234 O O . GLN A 1 157 ? 20.791 13.776 -2.988 1.00 98.06 157 GLN A O 1
ATOM 1239 N N . ASP A 1 158 ? 20.904 14.807 -4.976 1.00 97.81 158 ASP A N 1
ATOM 1240 C CA . ASP A 1 158 ? 19.693 15.612 -4.790 1.00 97.81 158 ASP A CA 1
ATOM 1241 C C . ASP A 1 158 ? 18.446 14.733 -4.613 1.00 97.81 158 ASP A C 1
ATOM 1243 O O . ASP A 1 158 ? 17.583 15.028 -3.784 1.00 97.81 158 ASP A O 1
ATOM 1247 N N . MET A 1 159 ? 18.342 13.636 -5.369 1.00 97.69 159 MET A N 1
ATOM 1248 C CA . MET A 1 159 ? 17.252 12.670 -5.211 1.00 97.69 159 MET A CA 1
ATOM 1249 C C . MET A 1 159 ? 17.315 11.958 -3.858 1.00 97.69 159 MET A C 1
ATOM 1251 O O . MET A 1 159 ? 16.293 11.878 -3.178 1.00 97.69 159 MET A O 1
ATOM 1255 N N . ALA A 1 160 ? 18.502 11.521 -3.430 1.00 97.38 160 ALA A N 1
ATOM 1256 C CA . ALA A 1 160 ? 18.694 10.904 -2.120 1.00 97.38 160 ALA A CA 1
ATOM 1257 C C . ALA A 1 160 ? 18.357 11.875 -0.974 1.00 97.38 160 ALA A C 1
ATOM 1259 O O . ALA A 1 160 ? 17.673 11.498 -0.026 1.00 97.38 160 ALA A O 1
ATOM 1260 N N . ALA A 1 161 ? 18.761 13.145 -1.082 1.00 97.75 161 ALA A N 1
ATOM 1261 C CA . ALA A 1 161 ? 18.440 14.174 -0.095 1.00 97.75 161 ALA A CA 1
ATOM 1262 C C . ALA A 1 161 ? 16.927 14.434 -0.003 1.00 97.75 161 ALA A C 1
ATOM 1264 O O . ALA A 1 161 ? 16.383 14.579 1.092 1.00 97.75 161 ALA A O 1
ATOM 1265 N N . ARG A 1 162 ? 16.224 14.452 -1.144 1.00 97.38 162 ARG A N 1
ATOM 1266 C CA . ARG A 1 162 ? 14.757 14.573 -1.176 1.00 97.38 162 ARG A CA 1
ATOM 1267 C C . ARG A 1 162 ? 14.070 13.365 -0.549 1.00 97.38 162 ARG A C 1
ATOM 1269 O O . ARG A 1 162 ? 13.105 13.549 0.187 1.00 97.38 162 ARG A O 1
ATOM 1276 N N . GLU A 1 163 ? 14.553 12.156 -0.822 1.00 97.75 163 GLU A N 1
ATOM 1277 C CA . GLU A 1 163 ? 14.015 10.931 -0.220 1.00 97.75 163 GLU A CA 1
ATOM 1278 C C . GLU A 1 163 ? 14.192 10.937 1.303 1.00 97.75 163 GLU A C 1
ATOM 1280 O O . GLU A 1 163 ? 13.243 10.657 2.037 1.00 97.75 163 GLU A O 1
ATOM 1285 N N . LEU A 1 164 ? 15.375 11.328 1.781 1.00 97.88 164 LEU A N 1
ATOM 1286 C CA . LEU A 1 164 ? 15.673 11.441 3.207 1.00 97.88 164 LEU A CA 1
ATOM 1287 C C . LEU A 1 164 ? 14.744 12.469 3.877 1.00 97.88 164 LEU A C 1
ATOM 1289 O O . LEU A 1 164 ? 14.067 12.142 4.849 1.00 97.88 164 LEU A O 1
ATOM 1293 N N . ALA A 1 165 ? 14.605 13.662 3.295 1.00 97.81 165 ALA A N 1
ATOM 1294 C CA . ALA A 1 165 ? 13.726 14.706 3.823 1.00 97.81 165 ALA A CA 1
ATOM 1295 C C . ALA A 1 165 ? 12.241 14.293 3.862 1.00 97.81 165 ALA A C 1
ATOM 1297 O O . ALA A 1 165 ? 11.492 14.736 4.734 1.00 97.81 165 ALA A O 1
ATOM 1298 N N . LEU A 1 166 ? 11.785 13.462 2.918 1.00 97.88 166 LEU A N 1
ATOM 1299 C CA . LEU A 1 166 ? 10.432 12.901 2.953 1.00 97.88 166 LEU A CA 1
ATOM 1300 C C . LEU A 1 166 ? 10.281 11.870 4.075 1.00 97.88 166 LEU A C 1
ATOM 1302 O O . LEU A 1 166 ? 9.293 11.932 4.808 1.00 97.88 166 LEU A O 1
ATOM 1306 N N . ARG A 1 167 ? 11.262 10.973 4.252 1.00 97.19 167 ARG A N 1
ATOM 1307 C CA . ARG A 1 167 ? 11.254 10.005 5.359 1.00 97.19 167 ARG A CA 1
ATOM 1308 C C . ARG A 1 167 ? 11.263 10.690 6.722 1.00 97.19 167 ARG A C 1
ATOM 1310 O O . ARG A 1 167 ? 10.486 10.298 7.581 1.00 97.19 167 ARG A O 1
ATOM 1317 N N . GLU A 1 168 ? 12.077 11.724 6.917 1.00 97.00 168 GLU A N 1
ATOM 1318 C CA . GLU A 1 168 ? 12.106 12.485 8.176 1.00 97.00 168 GLU A CA 1
ATOM 1319 C C . GLU A 1 168 ? 10.749 13.115 8.498 1.00 97.00 168 GLU A C 1
ATOM 1321 O O . GLU A 1 168 ? 10.267 13.014 9.624 1.00 97.00 168 GLU A O 1
ATOM 1326 N N . LYS A 1 169 ? 10.088 13.715 7.500 1.00 97.44 169 LYS A N 1
ATOM 1327 C CA . LYS A 1 169 ? 8.740 14.275 7.676 1.00 97.44 169 LYS A CA 1
ATOM 1328 C C . LYS A 1 169 ? 7.714 13.209 8.037 1.00 97.44 169 LYS A C 1
ATOM 1330 O O . LYS A 1 169 ? 6.841 13.468 8.861 1.00 97.44 169 LYS A O 1
ATOM 1335 N N . GLN A 1 170 ? 7.809 12.037 7.416 1.00 98.00 170 GLN A N 1
ATOM 1336 C CA . GLN A 1 170 ? 6.915 10.924 7.706 1.00 98.00 170 GLN A CA 1
ATOM 1337 C C . GLN A 1 170 ? 7.120 10.410 9.133 1.00 98.00 170 GLN A C 1
ATOM 1339 O O . GLN A 1 170 ? 6.153 10.305 9.879 1.00 98.00 170 GLN A O 1
ATOM 1344 N N . LEU A 1 171 ? 8.372 10.209 9.550 1.00 97.81 171 LEU A N 1
ATOM 1345 C CA . LEU A 1 171 ? 8.694 9.801 10.918 1.00 97.81 171 LEU A CA 1
ATOM 1346 C C . LEU A 1 171 ? 8.194 10.812 11.954 1.00 97.81 171 LEU A C 1
ATOM 1348 O O . LEU A 1 171 ? 7.600 10.413 12.950 1.00 97.81 171 LEU A O 1
ATOM 1352 N N . ALA A 1 172 ? 8.371 12.112 11.707 1.00 97.75 172 ALA A N 1
ATOM 1353 C CA . ALA A 1 172 ? 7.877 13.153 12.606 1.00 97.75 172 ALA A CA 1
ATOM 1354 C C . ALA A 1 172 ? 6.342 13.155 12.716 1.00 97.75 172 ALA A C 1
ATOM 1356 O O . ALA A 1 172 ? 5.792 13.388 13.793 1.00 97.75 172 ALA A O 1
ATOM 1357 N N . HIS A 1 173 ? 5.637 12.886 11.612 1.00 97.75 173 HIS A N 1
ATOM 1358 C CA . HIS A 1 173 ? 4.184 12.745 11.627 1.00 97.75 173 HIS A CA 1
ATOM 1359 C C . HIS A 1 173 ? 3.746 11.526 12.445 1.00 97.75 173 HIS A C 1
ATOM 1361 O O . HIS A 1 173 ? 2.888 11.653 13.319 1.00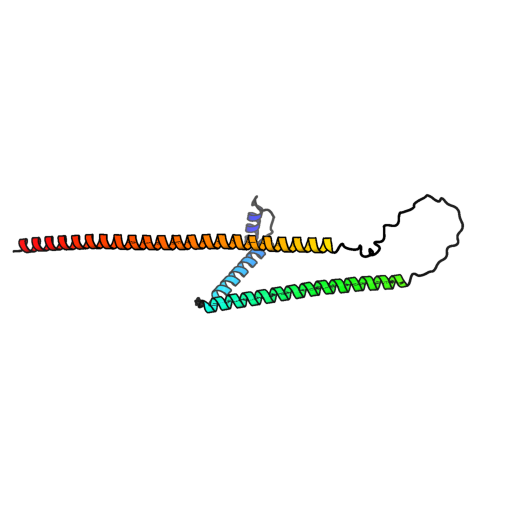 97.75 173 HIS A O 1
ATOM 1367 N N . ASP A 1 174 ? 4.367 10.373 12.206 1.00 97.19 174 ASP A N 1
ATOM 1368 C CA . ASP A 1 174 ? 4.049 9.130 12.907 1.00 97.19 174 ASP A CA 1
ATOM 1369 C C . ASP A 1 174 ? 4.335 9.253 14.414 1.00 97.19 174 ASP A C 1
ATOM 1371 O O . ASP A 1 174 ? 3.526 8.838 15.247 1.00 97.19 174 ASP A O 1
ATOM 1375 N N . GLU A 1 175 ? 5.445 9.895 14.788 1.00 97.81 175 GLU A N 1
ATOM 1376 C CA . GLU A 1 175 ? 5.776 10.186 16.183 1.00 97.81 175 GLU A CA 1
ATOM 1377 C C . GLU A 1 175 ? 4.731 11.098 16.841 1.00 97.81 175 GLU A C 1
ATOM 1379 O O . GLU A 1 175 ? 4.292 10.820 17.960 1.00 97.81 175 GLU A O 1
ATOM 1384 N N . ALA A 1 176 ? 4.270 12.140 16.141 1.00 97.44 176 ALA A N 1
ATOM 1385 C CA . ALA A 1 176 ? 3.219 13.025 16.639 1.00 97.44 176 A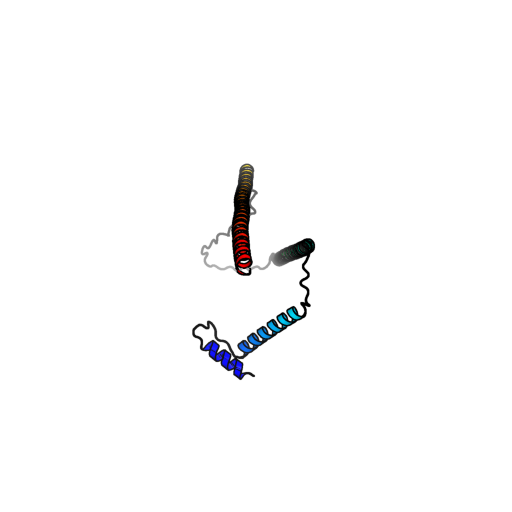LA A CA 1
ATOM 1386 C C . ALA A 1 176 ? 1.892 12.279 16.861 1.00 97.44 176 ALA A C 1
ATOM 1388 O O . ALA A 1 176 ? 1.256 12.457 17.901 1.00 97.44 176 ALA A O 1
ATOM 1389 N N . VAL A 1 177 ? 1.504 11.392 15.937 1.00 97.62 177 VAL A N 1
ATO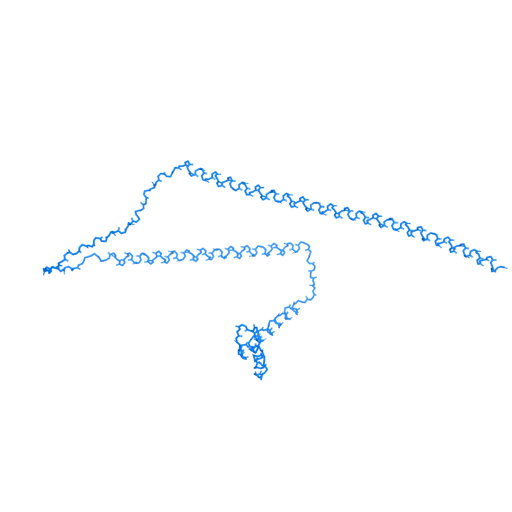M 1390 C CA . VAL A 1 177 ? 0.302 10.549 16.075 1.00 97.62 177 VAL A CA 1
ATOM 1391 C C . VAL A 1 177 ? 0.416 9.631 17.293 1.00 97.62 177 VAL A C 1
ATOM 1393 O O . VAL A 1 177 ? -0.532 9.494 18.072 1.00 97.62 177 VAL A O 1
ATOM 1396 N N . LEU A 1 178 ? 1.583 9.017 17.502 1.00 96.69 178 LEU A N 1
ATOM 1397 C CA . LEU A 1 178 ? 1.826 8.168 18.667 1.00 96.69 178 LEU A CA 1
ATOM 1398 C C . LEU A 1 178 ? 1.808 8.967 19.976 1.00 96.69 178 LEU A C 1
ATOM 1400 O O . LEU A 1 178 ? 1.265 8.484 20.973 1.00 96.69 178 LEU A O 1
ATOM 1404 N N . ALA A 1 179 ? 2.367 10.177 19.989 1.00 97.19 179 ALA A N 1
ATOM 1405 C CA . ALA A 1 179 ? 2.325 11.066 21.145 1.00 97.19 179 ALA A CA 1
ATOM 1406 C C . ALA A 1 179 ? 0.884 11.487 21.481 1.00 97.19 179 ALA A C 1
ATOM 1408 O O . ALA A 1 179 ? 0.476 11.398 22.639 1.00 97.19 179 ALA A O 1
ATOM 1409 N N . GLU A 1 180 ? 0.078 11.850 20.481 1.00 96.25 180 GLU A N 1
ATOM 1410 C CA . GLU A 1 180 ? -1.338 12.192 20.665 1.00 96.25 180 GLU A CA 1
ATOM 1411 C C . GLU A 1 180 ? -2.144 10.995 21.196 1.00 96.25 180 GLU A C 1
ATOM 1413 O O . GLU A 1 180 ? -2.948 11.133 22.118 1.00 96.25 180 GLU A O 1
ATOM 1418 N N . ALA A 1 181 ? -1.890 9.789 20.679 1.00 96.19 181 ALA A N 1
ATOM 1419 C CA . ALA A 1 181 ? -2.529 8.572 21.172 1.00 96.19 181 ALA A CA 1
ATOM 1420 C C . ALA A 1 181 ? -2.165 8.268 22.636 1.00 96.19 181 ALA A C 1
ATOM 1422 O O . ALA A 1 181 ? -3.014 7.790 23.394 1.00 96.19 181 ALA A O 1
ATOM 1423 N N . ARG A 1 182 ? -0.922 8.547 23.055 1.00 95.62 182 ARG A N 1
ATOM 1424 C CA . ARG A 1 182 ? -0.505 8.425 24.462 1.00 95.62 182 ARG A CA 1
ATOM 1425 C C . ARG A 1 182 ? -1.243 9.427 25.344 1.00 95.62 182 ARG A C 1
ATOM 1427 O O . ARG A 1 182 ? -1.812 9.011 26.348 1.00 95.62 182 ARG A O 1
ATOM 1434 N N . LEU A 1 183 ? -1.315 10.692 24.929 1.00 96.38 183 LEU A N 1
ATOM 1435 C CA . LEU A 1 183 ? -2.050 11.726 25.662 1.00 96.38 183 LEU A CA 1
ATOM 1436 C C . LEU A 1 183 ? -3.532 11.371 25.818 1.00 96.38 183 LEU A C 1
ATOM 1438 O O . LEU A 1 183 ? -4.049 11.424 26.929 1.00 96.38 183 LEU A O 1
ATOM 1442 N N . ARG A 1 184 ? -4.196 10.896 24.753 1.00 95.50 184 ARG A N 1
ATOM 1443 C CA . ARG A 1 184 ? -5.591 10.429 24.842 1.00 95.50 184 ARG A CA 1
ATOM 1444 C C . ARG A 1 184 ? -5.772 9.308 25.862 1.00 95.50 184 ARG A C 1
ATOM 1446 O 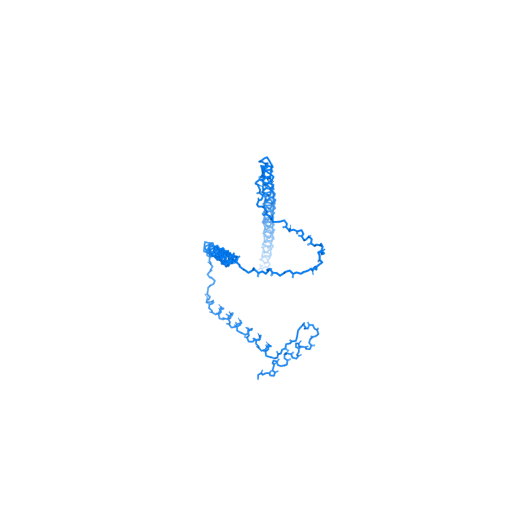O . ARG A 1 184 ? -6.705 9.350 26.655 1.00 95.50 184 ARG A O 1
ATOM 1453 N N . ARG A 1 185 ? -4.874 8.317 25.883 1.00 95.00 185 ARG A N 1
ATOM 1454 C CA . ARG A 1 185 ? -4.937 7.226 26.874 1.00 95.00 185 ARG A CA 1
ATOM 1455 C C . ARG A 1 185 ? -4.745 7.736 28.297 1.00 95.00 185 ARG A C 1
ATOM 1457 O O . ARG A 1 185 ? -5.405 7.244 29.209 1.00 95.00 185 ARG A O 1
ATOM 1464 N N . GLU A 1 186 ? -3.855 8.701 28.496 1.00 95.31 186 GLU A N 1
ATOM 1465 C CA . GLU A 1 186 ? -3.649 9.316 29.805 1.00 95.31 186 GLU A CA 1
ATOM 1466 C C . GLU A 1 186 ? -4.885 10.103 30.249 1.00 95.31 186 GLU A C 1
ATOM 1468 O O . GLU A 1 186 ? -5.332 9.937 31.383 1.00 95.31 186 GLU A O 1
ATOM 1473 N N . GLU A 1 187 ? -5.489 10.893 29.364 1.00 94.69 187 GLU A N 1
ATOM 1474 C CA . GLU A 1 187 ? -6.731 11.619 29.641 1.00 94.69 187 GLU A CA 1
ATOM 1475 C C . GLU A 1 187 ? -7.888 10.672 29.964 1.00 94.69 187 GLU A C 1
ATOM 1477 O O . GLU A 1 187 ? -8.563 10.851 30.977 1.00 94.69 187 GLU A O 1
ATOM 1482 N N . GLU A 1 188 ? -8.073 9.610 29.177 1.00 95.62 188 GLU A N 1
ATOM 1483 C CA . GLU A 1 188 ? -9.058 8.566 29.464 1.00 95.62 188 GLU A CA 1
ATOM 1484 C C . GLU A 1 188 ? -8.790 7.889 30.811 1.00 95.62 188 GLU A C 1
ATOM 1486 O O . GLU A 1 188 ? -9.727 7.601 31.556 1.00 95.62 188 GLU A O 1
ATOM 1491 N N . SER A 1 189 ? -7.522 7.649 31.155 1.00 94.62 189 SER A N 1
ATOM 1492 C CA . SER A 1 189 ? -7.162 7.058 32.445 1.00 94.62 189 SER A CA 1
ATOM 1493 C C . SER A 1 189 ? -7.519 7.986 33.608 1.00 94.62 189 SER A C 1
ATOM 1495 O O . SER A 1 189 ? -8.117 7.537 34.585 1.00 94.62 189 SER A O 1
ATOM 1497 N N . ARG A 1 190 ? -7.256 9.294 33.476 1.00 95.44 190 ARG A N 1
ATOM 1498 C CA . ARG A 1 190 ? -7.629 10.304 34.475 1.00 95.44 190 ARG A CA 1
ATOM 1499 C C . ARG A 1 190 ? -9.143 10.411 34.606 1.00 95.44 190 ARG A C 1
ATOM 1501 O O . ARG A 1 190 ? -9.650 10.363 35.722 1.00 95.44 190 ARG A O 1
ATOM 1508 N N . ALA A 1 191 ? -9.866 10.456 33.487 1.00 94.62 191 ALA A N 1
ATOM 1509 C CA . ALA A 1 191 ? -11.325 10.487 33.481 1.00 94.62 191 ALA A CA 1
ATOM 1510 C C . ALA A 1 191 ? -11.932 9.250 34.164 1.00 94.62 191 ALA A C 1
ATOM 1512 O O . ALA A 1 191 ? -12.890 9.381 34.927 1.00 94.62 191 ALA A O 1
ATOM 1513 N N . ARG A 1 192 ? -11.356 8.056 33.956 1.00 94.19 192 ARG A N 1
ATOM 1514 C CA . ARG A 1 192 ? -11.790 6.830 34.647 1.00 94.19 192 ARG A CA 1
ATOM 1515 C C . ARG A 1 192 ? -11.581 6.921 36.154 1.00 94.19 192 ARG A C 1
ATOM 1517 O O . ARG A 1 192 ? -12.507 6.607 36.893 1.00 94.19 192 ARG A O 1
ATOM 1524 N N . VAL A 1 193 ? -10.417 7.389 36.609 1.00 95.69 193 VAL A N 1
ATOM 1525 C CA . VAL A 1 193 ? -10.149 7.564 38.048 1.00 95.69 193 VAL A CA 1
ATOM 1526 C C . VAL A 1 193 ? -11.102 8.595 38.661 1.00 95.69 193 VAL A C 1
ATOM 1528 O O . VAL A 1 193 ? -11.674 8.364 39.725 1.00 95.69 193 VAL A O 1
ATOM 1531 N N . GLU A 1 194 ? -11.343 9.721 37.989 1.00 94.94 194 GLU A N 1
ATOM 1532 C CA . GLU A 1 194 ? -12.315 10.718 38.452 1.00 94.94 194 GLU A CA 1
ATOM 1533 C C . GLU A 1 194 ? -13.740 10.154 38.523 1.00 94.94 194 GLU A C 1
ATOM 1535 O O . GLU A 1 194 ? -14.460 10.394 39.493 1.00 94.94 194 GLU A O 1
ATOM 1540 N N . GLN A 1 195 ? -14.162 9.374 37.529 1.00 94.94 195 GLN A N 1
ATOM 1541 C CA . GLN A 1 195 ? -15.471 8.727 37.548 1.00 94.94 195 GLN A CA 1
ATOM 1542 C C . GLN A 1 195 ? -15.574 7.695 38.677 1.00 94.94 195 GLN A C 1
ATOM 1544 O O . GLN A 1 195 ? -16.584 7.653 39.381 1.00 94.94 195 GLN A O 1
ATOM 1549 N N . GLU A 1 196 ? -14.532 6.890 38.878 1.00 96.00 196 GLU A N 1
ATOM 1550 C CA . GLU A 1 196 ? -14.478 5.887 39.938 1.00 96.00 196 GLU A CA 1
ATOM 1551 C C . GLU A 1 196 ? -14.565 6.547 41.319 1.00 96.00 196 GLU A C 1
ATOM 1553 O O . GLU A 1 196 ? -15.394 6.147 42.137 1.00 96.00 196 GLU A O 1
ATOM 1558 N N . THR A 1 197 ? -13.814 7.628 41.552 1.00 95.81 197 THR A N 1
ATOM 1559 C CA . THR A 1 197 ? -13.880 8.385 42.814 1.00 95.81 197 THR A CA 1
ATOM 1560 C C . THR A 1 197 ? -15.262 8.992 43.065 1.00 95.81 197 THR A C 1
ATOM 1562 O O . THR A 1 197 ? -15.775 8.864 44.178 1.00 95.81 197 THR A O 1
ATOM 1565 N N . ARG A 1 198 ? -15.914 9.577 42.048 1.00 95.19 198 ARG A N 1
ATOM 1566 C CA . ARG A 1 198 ? -17.303 10.065 42.163 1.00 95.19 198 ARG A CA 1
ATOM 1567 C C . ARG A 1 198 ? -18.264 8.928 42.510 1.00 95.19 198 ARG A C 1
ATOM 1569 O O . ARG A 1 198 ? -19.012 9.035 43.476 1.00 95.19 198 ARG A O 1
ATOM 1576 N N . SER A 1 199 ? -18.171 7.803 41.799 1.00 95.12 199 SER A N 1
ATOM 1577 C CA . SER A 1 199 ? -19.024 6.635 42.049 1.00 95.12 199 SER A CA 1
ATOM 1578 C C . SER A 1 199 ? -18.827 6.046 43.452 1.00 95.12 199 SER A C 1
ATOM 1580 O O . SER A 1 199 ? -19.790 5.623 44.093 1.00 95.12 199 SER A O 1
ATOM 1582 N N . ALA A 1 200 ? -17.594 6.064 43.970 1.00 96.31 200 ALA A N 1
ATOM 1583 C CA . ALA A 1 200 ? -17.279 5.610 45.317 1.00 96.31 200 ALA A CA 1
ATOM 1584 C C . ALA A 1 200 ? -17.883 6.534 46.385 1.00 96.31 200 ALA A C 1
ATOM 1586 O O . ALA A 1 200 ? -18.406 6.039 47.387 1.00 96.31 200 ALA A O 1
ATOM 1587 N N . MET A 1 201 ? -17.859 7.856 46.168 1.00 96.31 201 MET A N 1
ATOM 1588 C CA . MET A 1 201 ? -18.524 8.815 47.057 1.00 96.31 201 MET A CA 1
ATOM 1589 C C . MET A 1 201 ? -20.044 8.622 47.058 1.00 96.31 201 MET A C 1
ATOM 1591 O O . MET A 1 201 ? -20.639 8.545 48.135 1.00 96.31 201 MET A O 1
ATOM 1595 N N . ASP A 1 202 ? -20.660 8.453 45.887 1.00 96.56 202 ASP A N 1
ATOM 1596 C CA . ASP A 1 202 ? -22.102 8.204 45.766 1.00 96.56 202 ASP A CA 1
ATOM 1597 C C . ASP A 1 202 ? -22.505 6.892 46.456 1.00 96.56 202 ASP A C 1
ATOM 1599 O O . ASP A 1 202 ? -23.474 6.840 47.221 1.00 96.56 202 ASP A O 1
ATOM 1603 N N . ALA A 1 203 ? -21.719 5.828 46.264 1.00 96.19 203 ALA A N 1
ATOM 1604 C CA . ALA A 1 203 ? -21.934 4.551 46.934 1.00 96.19 203 ALA A CA 1
ATOM 1605 C C . ALA A 1 203 ? -21.778 4.664 48.461 1.00 96.19 203 ALA A C 1
ATOM 1607 O O . ALA A 1 203 ? -22.536 4.039 49.206 1.00 96.19 203 ALA A O 1
ATOM 1608 N N . ALA A 1 204 ? -20.816 5.452 48.950 1.00 95.81 204 ALA A N 1
ATOM 1609 C CA . ALA A 1 204 ? -20.643 5.704 50.378 1.00 95.81 204 ALA A CA 1
ATOM 1610 C C . ALA A 1 204 ? -21.829 6.489 50.963 1.00 95.81 204 ALA A C 1
ATOM 1612 O O . ALA A 1 204 ? -22.344 6.112 52.020 1.00 95.81 204 ALA A O 1
ATOM 1613 N N . ALA A 1 205 ? -22.313 7.515 50.258 1.00 96.00 205 ALA A N 1
ATOM 1614 C CA . ALA A 1 205 ? -23.497 8.275 50.647 1.00 96.00 205 ALA A CA 1
ATOM 1615 C C . ALA A 1 205 ? -24.745 7.376 50.715 1.00 96.00 205 ALA A C 1
ATOM 1617 O O . ALA A 1 205 ? -25.453 7.381 51.722 1.00 96.00 205 ALA A O 1
ATOM 1618 N N . ALA A 1 206 ? -24.961 6.519 49.712 1.00 95.44 206 ALA A N 1
ATOM 1619 C CA . ALA A 1 206 ? -26.062 5.554 49.702 1.00 95.44 206 ALA A CA 1
ATOM 1620 C C . ALA A 1 206 ? -25.982 4.540 50.862 1.00 95.44 206 ALA A C 1
ATOM 1622 O O . ALA A 1 206 ? -26.994 4.169 51.456 1.00 95.44 206 ALA A O 1
ATOM 1623 N N . ARG A 1 207 ? -24.777 4.094 51.244 1.00 95.38 207 ARG A N 1
ATOM 1624 C CA . ARG A 1 207 ? -24.606 3.235 52.431 1.00 95.38 207 ARG A CA 1
ATOM 1625 C C . ARG A 1 207 ? -24.991 3.966 53.715 1.00 95.38 207 ARG A C 1
ATOM 1627 O O . ARG A 1 207 ? -25.631 3.368 54.578 1.00 95.38 207 ARG A O 1
ATOM 1634 N N . GLN A 1 208 ? -24.625 5.241 53.849 1.00 95.62 208 GLN A N 1
ATOM 1635 C CA . GLN A 1 208 ? -24.984 6.042 55.022 1.00 95.62 208 GLN A CA 1
ATOM 1636 C C . GLN A 1 208 ? -26.495 6.263 55.132 1.00 95.62 208 GLN A C 1
ATOM 1638 O O . GLN A 1 208 ? -27.046 6.111 56.224 1.00 95.62 208 GLN A O 1
ATOM 1643 N N . THR A 1 209 ? -27.178 6.565 54.024 1.00 94.94 209 THR A N 1
ATOM 1644 C CA . THR A 1 209 ? -28.640 6.728 54.020 1.00 94.94 209 THR A CA 1
ATOM 1645 C C . THR A 1 209 ? -29.346 5.420 54.370 1.00 94.94 209 THR A C 1
ATOM 1647 O O . THR A 1 209 ? -30.218 5.416 55.237 1.00 94.94 209 THR A O 1
ATOM 1650 N N . ASN A 1 210 ? -28.914 4.293 53.798 1.00 95.06 210 ASN A N 1
ATOM 1651 C CA . ASN A 1 210 ? -29.456 2.972 54.125 1.00 95.06 210 ASN A CA 1
ATOM 1652 C C . ASN A 1 210 ? -29.266 2.617 55.610 1.00 95.06 210 ASN A C 1
ATOM 1654 O O . ASN A 1 210 ? -30.193 2.123 56.252 1.00 95.06 210 ASN A O 1
ATOM 1658 N N . LEU A 1 211 ? -28.099 2.919 56.190 1.00 96.25 211 LEU A N 1
ATOM 1659 C CA . LEU A 1 211 ? -27.852 2.739 57.626 1.00 96.25 211 LEU A CA 1
ATOM 1660 C C . LEU A 1 211 ? -28.746 3.638 58.491 1.00 96.25 211 LEU A C 1
ATOM 1662 O O . LEU A 1 211 ? -29.234 3.198 59.534 1.00 96.25 211 LEU A O 1
ATOM 1666 N N . ALA A 1 212 ? -28.966 4.890 58.085 1.00 94.75 212 ALA A N 1
ATOM 1667 C CA . ALA A 1 212 ? -29.859 5.801 58.795 1.00 94.75 212 ALA A CA 1
ATOM 1668 C C . ALA A 1 212 ? -31.311 5.297 58.776 1.00 94.75 212 ALA A C 1
ATOM 1670 O O . ALA A 1 212 ? -31.956 5.264 59.824 1.00 94.75 212 ALA A O 1
ATOM 1671 N N . LEU A 1 213 ? -31.796 4.832 57.620 1.00 94.81 213 LEU A N 1
ATOM 1672 C CA . LEU A 1 213 ? -33.126 4.235 57.479 1.00 94.81 213 LEU A CA 1
ATOM 1673 C C . LEU A 1 213 ? -33.282 2.974 58.336 1.00 94.81 213 LEU A C 1
ATOM 1675 O O . LEU A 1 213 ? -34.273 2.847 59.051 1.00 94.81 213 LEU A O 1
ATOM 1679 N N . ALA A 1 214 ? -32.287 2.081 58.337 1.00 94.56 214 ALA A N 1
ATOM 1680 C CA . ALA A 1 214 ? -32.303 0.880 59.172 1.00 94.56 214 ALA A CA 1
ATOM 1681 C C . ALA A 1 214 ? -32.432 1.218 60.669 1.00 94.56 214 ALA A C 1
ATOM 1683 O O . ALA A 1 214 ? -33.247 0.621 61.369 1.00 94.56 214 ALA A O 1
ATOM 1684 N N . ARG A 1 215 ? -31.697 2.232 61.150 1.00 94.44 215 ARG A N 1
ATOM 1685 C CA . ARG A 1 215 ? -31.798 2.711 62.542 1.00 94.44 215 ARG A CA 1
ATOM 1686 C C . ARG A 1 215 ? -33.173 3.292 62.874 1.00 94.44 215 ARG A C 1
ATOM 1688 O O . ARG A 1 215 ? -33.639 3.129 63.998 1.00 94.44 215 ARG A O 1
ATOM 1695 N N . ILE A 1 216 ? -33.809 3.993 61.933 1.00 94.69 216 ILE A N 1
ATOM 1696 C CA . ILE A 1 216 ? -35.169 4.518 62.120 1.00 94.69 216 ILE A CA 1
ATOM 1697 C C . ILE A 1 216 ? -36.162 3.358 62.231 1.00 94.69 216 ILE A C 1
ATOM 1699 O O . ILE A 1 216 ? -36.957 3.336 63.167 1.00 94.69 216 ILE A O 1
ATOM 1703 N N . MET A 1 217 ? -36.078 2.369 61.337 1.00 92.44 217 MET A N 1
ATOM 1704 C CA . MET A 1 217 ? -36.959 1.198 61.382 1.00 92.44 217 MET A CA 1
ATOM 1705 C C . MET A 1 217 ? -36.792 0.387 62.671 1.00 92.44 217 MET A C 1
ATOM 1707 O O . MET A 1 217 ? -37.788 -0.017 63.264 1.00 92.44 217 MET A O 1
ATOM 1711 N N . GLU A 1 218 ? -35.562 0.206 63.162 1.00 92.81 218 GLU A N 1
ATOM 1712 C CA . GLU A 1 218 ? -35.317 -0.504 64.426 1.00 92.81 218 GLU A CA 1
ATOM 1713 C C . GLU A 1 218 ? -35.973 0.197 65.631 1.00 92.81 218 GLU A C 1
ATOM 1715 O O . GLU A 1 218 ? -36.458 -0.462 66.549 1.00 92.81 218 GLU A O 1
ATOM 1720 N N . ARG A 1 219 ? -36.022 1.536 65.634 1.00 90.81 219 ARG A N 1
ATOM 1721 C CA . ARG A 1 219 ? -36.689 2.314 66.692 1.00 90.81 219 ARG A CA 1
ATOM 1722 C C . ARG A 1 219 ? -38.212 2.252 66.620 1.00 90.81 219 ARG A C 1
ATOM 1724 O O . ARG A 1 219 ? -38.844 2.396 67.654 1.00 90.81 219 ARG A O 1
ATOM 1731 N N . LEU A 1 220 ? -38.782 2.074 65.429 1.00 88.88 220 LEU A N 1
ATOM 1732 C CA . LEU A 1 220 ? -40.233 1.973 65.223 1.00 88.88 220 LEU A CA 1
ATOM 1733 C C . LEU A 1 220 ? -40.785 0.564 65.490 1.00 88.88 220 LEU A C 1
ATOM 1735 O O . LEU A 1 220 ? -41.995 0.396 65.580 1.00 88.88 220 LEU A O 1
ATOM 1739 N N . SER A 1 221 ? -39.914 -0.443 65.590 1.00 78.06 221 SER A N 1
ATOM 1740 C CA . SER A 1 221 ? -40.285 -1.842 65.836 1.00 78.06 221 SER A CA 1
ATOM 1741 C C . SER A 1 221 ? -40.200 -2.257 67.318 1.00 78.06 221 SER A C 1
ATOM 1743 O O . SER A 1 221 ? -40.314 -3.448 67.614 1.00 78.06 221 SER A O 1
ATOM 1745 N N . LYS A 1 222 ? -39.967 -1.306 68.231 1.00 57.38 222 LYS A N 1
ATOM 1746 C CA . LYS A 1 222 ? -39.984 -1.476 69.695 1.00 57.38 222 LYS A CA 1
ATOM 1747 C C . LYS A 1 222 ? -41.175 -0.723 70.270 1.00 57.38 222 LYS A C 1
ATOM 1749 O O . LYS A 1 222 ? -41.768 -1.253 71.231 1.00 57.38 222 LYS A O 1
#

Organism: Porphyra umbilicalis (NCBI:txid2786)

Sequence (222 aa):
MTERFQVVTNNFNANPRATFKTDHKHAKDRFQLLTKSFEALDKKRATKTGTEEVLTPMELLLVDVVEEMNGFNERTAAERKERTAAEEELVKNGEQVRHLAMATRGEGTTASTLTTSNGSGGDGLMEPSPTRRRGRPEDFDDAEFVAVLERSDKRKQDMAARELALREKQLAHDEAVLAEARLRREEESRARVEQETRSAMDAAAARQTNLALARIMERLSK

Radius of gyration: 43.9 Å; chains: 1; bounding box: 78×46×151 Å